Protein AF-A0A7X6YXD7-F1 (afdb_monomer)

Radius of gyration: 36.95 Å; Cα contacts (8 Å, |Δi|>4): 310; chains: 1; bounding box: 59×50×139 Å

Sequence (267 aa):
MIIKSNSFKTLIKTLAVILAVIIVMIPLAGCGGEEENVNQIANYGSYGADFATTFAQKYPYRSPGSEQENSASALIAAELQKLGYQIQIQEYYYSDNQGVRKSSQNIICQLEGRGFVKLDDEGNETAELIDDHWNLIGAHYDVVVTSDDYQFNSDSEQAKHSDAQDEAEDKDNSFSGGQAAEPVEPEGITAETETTAQDDFDSNPWQMGREIPVPIDYSTFDGINTNASGVAAVLTAAAEMLTDRPGYDIRFVFFRAGSDDFAGAKA

pLDDT: mean 75.66, std 23.01, range [26.14, 98.62]

Solvent-accessible surface area (backbone atoms only — not comparable to full-atom values): 16302 Å² total; per-residue (Å²): 134,85,77,56,71,68,60,55,54,51,50,52,51,53,51,50,51,53,51,51,54,52,64,68,52,57,74,74,76,66,81,73,72,78,75,76,81,69,84,69,76,91,76,80,76,58,62,30,61,56,44,12,52,52,49,11,73,74,34,53,36,9,14,68,62,34,72,38,31,51,53,46,50,53,50,54,52,49,53,44,42,73,74,66,47,64,76,46,76,49,73,49,73,52,59,43,99,86,66,51,78,42,55,52,52,29,44,35,36,68,46,76,36,64,19,44,81,41,69,48,101,87,67,48,86,41,64,51,72,55,88,90,51,75,45,78,51,69,28,44,64,30,29,86,47,43,65,62,63,50,52,54,51,54,55,51,52,54,49,53,56,52,56,59,55,66,67,67,76,78,82,86,88,86,89,87,86,87,85,91,80,87,87,84,86,84,88,83,82,88,81,91,75,92,78,78,93,74,88,72,92,77,73,73,89,79,72,76,66,87,68,77,82,67,82,78,80,60,90,80,66,53,30,35,94,46,20,24,46,50,40,16,50,51,53,42,51,56,59,51,37,71,77,57,55,46,39,46,31,36,35,43,39,39,29,22,28,46,78,51,83,35,45,39,80,74,107

Nearest PDB structures (foldseek):
  7cjg-assembly2_B  TM=7.793E-01  e=8.280E-07  Porphyromonas gingivalis W83
  4fuu-assembly1_A  TM=7.130E-01  e=4.739E-07  Bacteroides thetaiotaomicron VPI-5482
  4fbe-assembly2_B  TM=7.458E-01  e=3.902E-06  Drosophila melanogaster
  6qql-assembly2_B  TM=7.316E-01  e=3.045E-06  Porphyromonas gingivalis W83
  4fai-assembly1_A  TM=6.397E-01  e=3.239E-06  Drosophila melanogaster

Structure (mmCIF, N/CA/C/O backbone):
data_AF-A0A7X6YXD7-F1
#
_entry.id   AF-A0A7X6YXD7-F1
#
loop_
_atom_site.group_PDB
_atom_site.id
_atom_site.type_symbol
_atom_site.label_atom_id
_atom_site.label_alt_id
_atom_site.label_comp_id
_atom_site.label_asym_id
_atom_site.label_entity_id
_atom_site.label_seq_id
_atom_site.pdbx_PDB_ins_code
_atom_site.Cartn_x
_atom_site.Cartn_y
_atom_site.Cartn_z
_atom_site.occupancy
_atom_site.B_iso_or_equiv
_atom_site.auth_seq_id
_atom_site.auth_comp_id
_atom_site.auth_asym_id
_atom_site.auth_atom_id
_atom_site.pdbx_PDB_model_num
ATOM 1 N N . MET A 1 1 ? -44.553 13.913 75.421 1.00 49.56 1 MET A N 1
ATOM 2 C CA . MET A 1 1 ? -43.200 14.457 75.168 1.00 49.56 1 MET A CA 1
ATOM 3 C C . MET A 1 1 ? -43.361 15.767 74.406 1.00 49.56 1 MET A C 1
ATOM 5 O O . MET A 1 1 ? -43.744 15.743 73.247 1.00 49.56 1 MET A O 1
ATOM 9 N N . ILE A 1 2 ? -43.219 16.908 75.089 1.00 51.38 2 ILE A N 1
ATOM 10 C CA . ILE A 1 2 ? -43.454 18.242 74.511 1.00 51.38 2 ILE A CA 1
ATOM 11 C C . ILE A 1 2 ? -42.189 18.643 73.747 1.00 51.38 2 ILE A C 1
ATOM 13 O O . ILE A 1 2 ? -41.172 18.968 74.358 1.00 51.38 2 ILE A O 1
ATOM 17 N N . ILE A 1 3 ? -42.226 18.575 72.415 1.00 54.66 3 ILE A N 1
ATOM 18 C CA . ILE A 1 3 ? -41.124 19.050 71.572 1.00 54.66 3 ILE A CA 1
ATOM 19 C C . ILE A 1 3 ? -41.053 20.574 71.737 1.00 54.66 3 ILE A C 1
ATOM 21 O O . ILE A 1 3 ? -42.022 21.286 71.473 1.00 54.66 3 ILE A O 1
ATOM 25 N N . LYS A 1 4 ? -39.917 21.084 72.228 1.00 55.22 4 LYS A N 1
ATOM 26 C CA . LYS A 1 4 ? -39.679 22.524 72.417 1.00 55.22 4 LYS A CA 1
ATOM 27 C C . LYS A 1 4 ? -39.911 23.260 71.089 1.00 55.22 4 LYS A C 1
ATOM 29 O O . LYS A 1 4 ? -39.243 22.976 70.099 1.00 55.22 4 LYS A O 1
ATOM 34 N N . SER A 1 5 ? -40.809 24.250 71.100 1.00 59.66 5 SER A N 1
ATOM 35 C CA . SER A 1 5 ? -41.191 25.112 69.960 1.00 59.66 5 SER A CA 1
ATOM 36 C C . SER A 1 5 ? -39.998 25.648 69.148 1.00 59.66 5 SER A C 1
ATOM 38 O O . SER A 1 5 ? -40.065 25.756 67.923 1.00 59.66 5 SER A O 1
ATOM 40 N N . ASN A 1 6 ? -38.865 25.907 69.806 1.00 61.00 6 ASN A N 1
ATOM 41 C CA . ASN A 1 6 ? -37.657 26.394 69.141 1.00 61.00 6 ASN A CA 1
ATOM 42 C C . ASN A 1 6 ? -36.964 25.322 68.286 1.00 61.00 6 ASN A C 1
ATOM 44 O O . ASN A 1 6 ? -36.494 25.644 67.204 1.00 61.00 6 ASN A O 1
ATOM 48 N N . SER A 1 7 ? -36.956 24.054 68.705 1.00 60.41 7 SER A N 1
ATOM 49 C CA . SER A 1 7 ? -36.340 22.956 67.945 1.00 60.41 7 SER A CA 1
ATOM 50 C C . SER A 1 7 ? -37.130 22.624 66.676 1.00 60.41 7 SER A C 1
ATOM 52 O O . SER A 1 7 ? -36.537 22.316 65.648 1.00 60.41 7 SER A O 1
ATOM 54 N N . PHE A 1 8 ? -38.459 22.763 66.720 1.00 67.75 8 PHE A N 1
ATOM 55 C CA . PHE A 1 8 ? -39.333 22.557 65.562 1.00 67.75 8 PHE A CA 1
ATOM 56 C C . PHE A 1 8 ? -39.173 23.665 64.507 1.00 67.75 8 PHE A C 1
ATOM 58 O O . PHE A 1 8 ? -39.095 23.389 63.313 1.00 67.75 8 PHE A O 1
ATOM 65 N N . LYS A 1 9 ? -39.031 24.925 64.943 1.00 69.25 9 LYS A N 1
ATOM 66 C CA . LYS A 1 9 ? -38.750 26.059 64.046 1.00 69.25 9 LYS A CA 1
ATOM 67 C C . LYS A 1 9 ? -37.370 25.961 63.398 1.00 69.25 9 LYS A C 1
ATOM 69 O O . LYS A 1 9 ? -37.233 26.320 62.232 1.00 69.25 9 LYS A O 1
ATOM 74 N N . THR A 1 10 ? -36.363 25.482 64.128 1.00 72.94 10 THR A N 1
ATOM 75 C CA . THR A 1 10 ? -35.032 25.238 63.559 1.00 72.94 10 THR A CA 1
ATOM 76 C C . THR A 1 10 ? -35.091 24.117 62.526 1.00 72.94 10 THR A C 1
ATOM 78 O O . THR A 1 10 ? -34.604 24.324 61.425 1.00 72.94 10 THR A O 1
ATOM 81 N N . LEU A 1 11 ? -35.786 23.010 62.815 1.00 77.88 11 LEU A N 1
ATOM 82 C CA . LEU A 1 11 ? -35.965 21.893 61.879 1.00 77.88 11 LEU A CA 1
ATOM 83 C C . LEU A 1 11 ? -36.639 22.326 60.566 1.00 77.88 11 LEU A C 1
ATOM 85 O O . LEU A 1 11 ? -36.152 21.984 59.494 1.00 77.88 11 LEU A O 1
ATOM 89 N N . ILE A 1 12 ? -37.711 23.126 60.634 1.00 82.56 12 ILE A N 1
ATOM 90 C CA . ILE A 1 12 ? -38.398 23.648 59.438 1.00 82.56 12 ILE A CA 1
ATOM 91 C C . ILE A 1 12 ? -37.470 24.547 58.613 1.00 82.56 12 ILE A C 1
ATOM 93 O O . ILE A 1 12 ? -37.462 24.456 57.388 1.00 82.56 12 ILE A O 1
ATOM 97 N N . LYS A 1 13 ? -36.660 25.392 59.263 1.00 80.75 13 LYS A N 1
ATOM 98 C CA . LYS A 1 13 ? -35.684 26.243 58.565 1.00 80.75 13 LYS A CA 1
ATOM 99 C C . LYS A 1 13 ? -34.595 25.415 57.889 1.00 80.75 13 LYS A C 1
ATOM 101 O O . LYS A 1 13 ? -34.253 25.704 56.749 1.00 80.75 13 LYS A O 1
ATOM 106 N N . THR A 1 14 ? -34.081 24.380 58.553 1.00 82.12 14 THR A N 1
ATOM 107 C CA . THR A 1 14 ? -33.080 23.484 57.960 1.00 82.12 14 THR A CA 1
ATOM 108 C C . THR A 1 14 ? -33.663 22.725 56.769 1.00 82.12 14 THR A C 1
ATOM 110 O O . THR A 1 14 ? -33.024 22.654 55.725 1.00 82.12 14 THR A O 1
ATOM 113 N N . LEU A 1 15 ? -34.903 22.236 56.883 1.00 83.88 15 LEU A N 1
ATOM 114 C CA . LEU A 1 15 ? -35.589 21.533 55.797 1.00 83.88 15 LEU A CA 1
ATOM 115 C C . LEU A 1 15 ? -35.859 22.454 54.595 1.00 83.88 15 LEU A C 1
ATOM 117 O O . LEU A 1 15 ? -35.661 22.048 53.456 1.00 83.88 15 LEU A O 1
ATOM 121 N N . ALA A 1 16 ? -36.256 23.706 54.844 1.00 84.19 16 ALA A N 1
ATOM 122 C CA . ALA A 1 16 ? -36.483 24.701 53.797 1.00 84.19 16 ALA A CA 1
ATOM 123 C C . ALA A 1 16 ? -35.187 25.086 53.063 1.00 84.19 16 ALA A C 1
ATOM 125 O O . ALA A 1 16 ? -35.205 25.257 51.848 1.00 84.19 16 ALA A O 1
ATOM 126 N N . VAL A 1 17 ? -34.059 25.178 53.778 1.00 84.81 17 VAL A N 1
ATOM 127 C CA . VAL A 1 17 ? -32.743 25.428 53.167 1.00 84.81 17 VAL A CA 1
ATOM 128 C C . VAL A 1 17 ? -32.299 24.236 52.319 1.00 84.81 17 VAL A C 1
ATOM 130 O O . VAL A 1 17 ? -31.855 24.435 51.194 1.00 84.81 17 VAL A O 1
ATOM 133 N N . ILE A 1 18 ? -32.475 23.004 52.805 1.00 85.56 18 ILE A N 1
ATOM 134 C CA . ILE A 1 18 ? -32.156 21.792 52.034 1.00 85.56 18 ILE A CA 1
ATOM 135 C C . ILE A 1 18 ? -33.015 21.719 50.764 1.00 85.56 18 ILE A C 1
ATOM 137 O O . ILE A 1 18 ? -32.489 21.479 49.682 1.00 85.56 18 ILE A O 1
ATOM 141 N N . LEU A 1 19 ? -34.318 21.993 50.871 1.00 86.00 19 LEU A N 1
ATOM 142 C CA . LEU A 1 19 ? -35.224 21.990 49.724 1.00 86.00 19 LEU A CA 1
ATOM 143 C C . LEU A 1 19 ? -34.860 23.077 48.700 1.00 86.00 19 LEU A C 1
ATOM 145 O O . LEU A 1 19 ? -34.873 22.812 47.502 1.00 86.00 19 LEU A O 1
ATOM 149 N N . ALA A 1 20 ? -34.481 24.275 49.154 1.00 82.88 20 ALA A N 1
ATOM 150 C CA . ALA A 1 20 ? -34.023 25.349 48.274 1.00 82.88 20 ALA A CA 1
ATOM 151 C C . ALA A 1 20 ? -32.717 24.990 47.545 1.00 82.88 20 ALA A C 1
ATOM 153 O O . ALA A 1 20 ? -32.591 25.265 46.356 1.00 82.88 20 ALA A O 1
ATOM 154 N N . VAL A 1 21 ? -31.772 24.327 48.224 1.00 81.62 21 VAL A N 1
ATOM 155 C CA . VAL A 1 21 ? -30.530 23.834 47.603 1.00 81.62 21 VAL A CA 1
ATOM 156 C C . VAL A 1 21 ? -30.825 22.766 46.548 1.00 81.62 21 VAL A C 1
ATOM 158 O O . VAL A 1 21 ? -30.245 22.809 45.468 1.00 81.62 21 VAL A O 1
ATOM 161 N N . ILE A 1 22 ? -31.761 21.850 46.814 1.00 79.38 22 ILE A N 1
ATOM 162 C CA . ILE A 1 22 ? -32.169 20.826 45.841 1.00 79.38 22 ILE A CA 1
ATOM 163 C C . ILE A 1 22 ? -32.812 21.481 44.611 1.00 79.38 22 ILE A C 1
ATOM 165 O O . ILE A 1 22 ? -32.423 21.172 43.491 1.00 79.38 22 ILE A O 1
ATOM 169 N N . ILE A 1 23 ? -33.728 22.436 44.799 1.00 79.38 23 ILE A N 1
ATOM 170 C CA . ILE A 1 23 ? -34.414 23.128 43.693 1.00 79.38 23 ILE A CA 1
ATOM 171 C C . ILE A 1 23 ? -33.434 23.912 42.805 1.00 79.38 23 ILE A C 1
ATOM 173 O O . ILE A 1 23 ? -33.611 23.949 41.589 1.00 79.38 23 ILE A O 1
ATOM 177 N N . VAL A 1 24 ? -32.379 24.494 43.384 1.00 75.38 24 VAL A N 1
ATOM 178 C CA . VAL A 1 24 ? -31.338 25.222 42.635 1.00 75.38 24 VAL A CA 1
ATOM 179 C C . VAL A 1 24 ? -30.394 24.285 41.864 1.00 75.38 24 VAL A C 1
ATOM 181 O O . VAL A 1 24 ? -29.819 24.707 40.865 1.00 75.38 24 VAL A O 1
ATOM 184 N N . MET A 1 25 ? -30.264 23.016 42.266 1.00 65.50 25 MET A N 1
ATOM 185 C CA . MET A 1 25 ? -29.381 22.039 41.605 1.00 65.50 25 MET A CA 1
ATOM 186 C C . MET A 1 25 ? -30.052 21.255 40.464 1.00 65.50 25 MET A C 1
ATOM 188 O O . MET A 1 25 ? -29.355 20.745 39.591 1.00 65.50 25 MET A O 1
ATOM 192 N N . ILE A 1 26 ? -31.388 21.188 40.418 1.00 66.75 26 ILE A N 1
ATOM 193 C CA . ILE A 1 26 ? -32.141 20.499 39.350 1.00 66.75 26 ILE A CA 1
ATOM 194 C C . ILE A 1 26 ? -31.843 21.030 37.927 1.00 66.75 26 ILE A C 1
ATOM 196 O O . ILE A 1 26 ? -3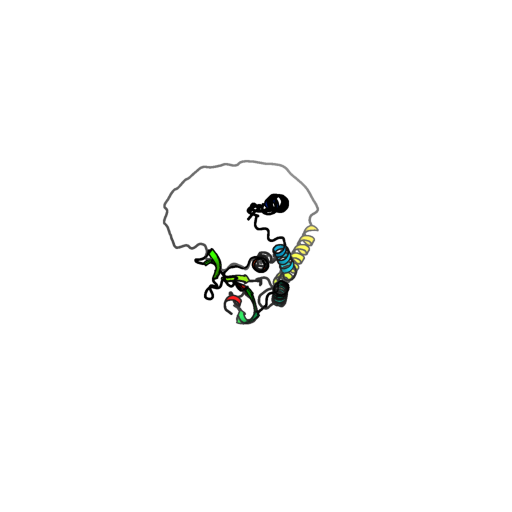1.698 20.200 37.029 1.00 66.75 26 ILE A O 1
ATOM 200 N N . PRO A 1 27 ? -31.692 22.347 37.660 1.00 61.72 27 PRO A N 1
ATOM 201 C CA . PRO A 1 27 ? -31.450 22.824 36.294 1.00 61.72 27 PRO A CA 1
ATOM 202 C C . PRO A 1 27 ? -30.040 22.536 35.741 1.00 61.72 27 PRO A C 1
ATOM 204 O O . PRO A 1 27 ? -29.811 22.773 34.559 1.00 61.72 27 PRO A O 1
ATOM 207 N N . LEU A 1 28 ? -29.101 21.999 36.535 1.00 57.56 28 LEU A N 1
ATOM 208 C CA . LEU A 1 28 ? -27.761 21.606 36.059 1.00 57.56 28 LEU A CA 1
ATOM 209 C C . LEU A 1 28 ? -27.711 20.186 35.465 1.00 57.56 28 LEU A C 1
ATOM 211 O O . LEU A 1 28 ? -26.750 19.854 34.780 1.00 57.56 28 LEU A O 1
ATOM 215 N N . ALA A 1 29 ? -28.742 19.362 35.678 1.00 59.44 29 ALA A N 1
ATOM 216 C CA . ALA A 1 29 ? -28.842 18.014 35.105 1.00 59.44 29 ALA A CA 1
ATOM 217 C C . ALA A 1 29 ? -29.514 17.987 33.712 1.00 59.44 29 ALA A C 1
ATOM 219 O O . ALA A 1 29 ? -29.771 16.915 33.175 1.00 59.44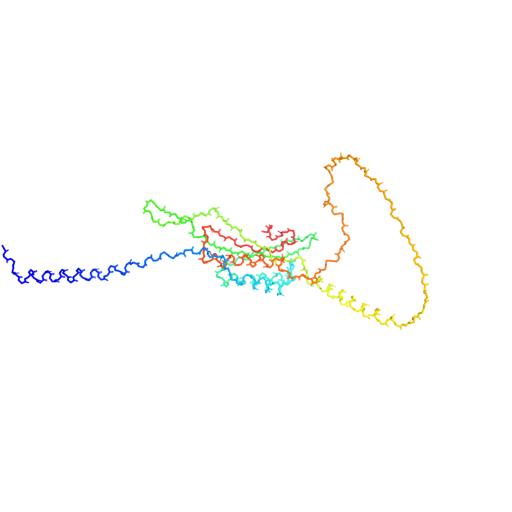 29 ALA A O 1
ATOM 220 N N . GLY A 1 30 ? -29.832 19.158 33.140 1.00 51.31 30 GLY A N 1
ATOM 221 C CA . GLY A 1 30 ? -30.645 19.304 31.926 1.00 51.31 30 GLY A CA 1
ATOM 222 C C . GLY A 1 30 ? -29.893 19.612 30.626 1.00 51.31 30 GLY A C 1
ATOM 223 O O . GLY A 1 30 ? -30.547 19.869 29.623 1.00 51.31 30 GLY A O 1
ATOM 224 N N . CYS A 1 31 ? -28.556 19.594 30.603 1.00 55.41 31 CYS A N 1
ATOM 225 C CA . CYS A 1 31 ? -27.786 19.664 29.352 1.00 55.41 31 CYS A CA 1
ATOM 226 C C . CYS A 1 31 ? -27.544 18.253 28.796 1.00 55.41 31 CYS A C 1
ATOM 228 O O . CYS A 1 31 ? -26.415 17.786 28.709 1.00 55.41 31 CYS A O 1
ATOM 230 N N . GLY A 1 32 ? -28.627 17.563 28.451 1.00 51.12 32 GLY A N 1
ATOM 231 C CA . GLY A 1 32 ? -28.601 16.457 27.498 1.00 51.12 32 GLY A CA 1
ATOM 232 C C . GLY A 1 32 ? -29.043 17.002 26.148 1.00 51.12 32 GLY A C 1
ATOM 233 O O . GLY A 1 32 ? -30.150 16.715 25.709 1.00 51.12 32 GLY A O 1
ATOM 234 N N . GLY A 1 33 ? -28.246 17.896 25.559 1.00 48.78 33 GLY A N 1
ATOM 235 C CA . GLY A 1 33 ? -28.452 18.257 24.163 1.00 48.78 33 GLY A CA 1
ATOM 236 C C . GLY A 1 33 ? -28.123 17.020 23.346 1.00 48.78 33 GLY A C 1
ATOM 237 O O . GLY A 1 33 ? -26.962 16.627 23.308 1.00 48.78 33 GLY A O 1
ATOM 238 N N . GLU A 1 34 ? -29.131 16.374 22.766 1.00 58.28 34 GLU A N 1
ATOM 239 C CA . GLU A 1 34 ? -28.890 15.436 21.676 1.00 58.28 34 GLU A CA 1
ATOM 240 C C . GLU A 1 34 ? -28.167 16.233 20.592 1.00 58.28 34 GLU A C 1
ATOM 242 O O . GLU A 1 34 ? -28.740 17.146 19.993 1.00 58.28 34 GLU A O 1
ATOM 247 N N . GLU A 1 35 ? -26.872 15.961 20.424 1.00 58.53 35 GLU A N 1
ATOM 248 C CA . GLU A 1 35 ? -26.128 16.465 19.284 1.00 58.53 35 GLU A CA 1
ATOM 249 C C . GLU A 1 35 ? -26.840 15.934 18.047 1.00 58.53 35 GLU A C 1
ATOM 251 O O . GLU A 1 35 ? -26.877 14.729 17.789 1.00 58.53 35 GLU A O 1
ATOM 256 N N . GLU A 1 36 ? -27.494 16.847 17.334 1.00 52.25 36 GLU A N 1
ATOM 257 C CA . GLU A 1 36 ? -28.136 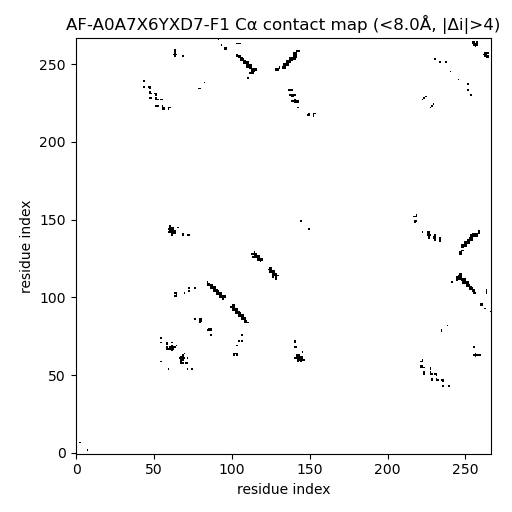16.564 16.067 1.00 52.25 36 GLU A CA 1
ATOM 258 C C . GLU A 1 36 ? -27.054 15.964 15.167 1.00 52.25 36 GLU A C 1
ATOM 260 O O . GLU A 1 36 ? -26.097 16.642 14.786 1.00 52.25 36 GLU A O 1
ATOM 265 N N . ASN A 1 37 ? -27.153 14.658 14.914 1.00 54.12 37 ASN A N 1
ATOM 266 C CA . ASN A 1 37 ? -26.202 13.913 14.103 1.00 54.12 37 ASN A CA 1
ATOM 267 C C . ASN A 1 37 ? -26.443 14.322 12.647 1.00 54.12 37 ASN A C 1
ATOM 269 O O . ASN A 1 37 ? -27.130 13.649 11.876 1.00 54.12 37 ASN A O 1
ATOM 273 N N . VAL A 1 38 ? -25.972 15.520 12.301 1.00 56.97 38 VAL A N 1
ATOM 274 C CA . VAL A 1 38 ? -25.928 16.002 10.929 1.00 56.97 38 VAL A CA 1
ATOM 275 C C . VAL A 1 38 ? -25.086 14.978 10.194 1.00 56.97 38 VAL A C 1
ATOM 277 O O . VAL A 1 38 ? -23.921 14.804 10.533 1.00 56.97 38 VAL A O 1
ATOM 280 N N . ASN A 1 39 ? -25.694 14.273 9.242 1.00 52.78 39 ASN A N 1
ATOM 281 C CA . ASN A 1 39 ? -25.032 13.286 8.401 1.00 52.78 39 ASN A CA 1
ATOM 282 C C . ASN A 1 39 ? -23.871 13.981 7.668 1.00 52.78 39 ASN A C 1
ATOM 284 O O . ASN A 1 39 ? -24.066 14.605 6.622 1.00 52.78 39 ASN A O 1
ATOM 288 N N . GLN A 1 40 ? -22.692 13.989 8.291 1.00 61.19 40 GLN A N 1
ATOM 289 C CA . GLN A 1 40 ? -21.513 14.641 7.754 1.00 61.19 40 GLN A CA 1
ATOM 290 C C . GLN A 1 40 ? -21.103 13.846 6.522 1.00 61.19 40 GLN A C 1
ATOM 292 O O . GLN A 1 40 ? -20.963 12.625 6.568 1.00 61.19 40 GLN A O 1
ATOM 297 N N . ILE A 1 41 ? -20.933 14.541 5.399 1.00 71.38 41 ILE A N 1
ATOM 298 C CA . ILE A 1 41 ? -20.299 13.941 4.228 1.00 71.38 41 ILE A CA 1
ATOM 299 C C . ILE A 1 41 ? -18.943 13.415 4.694 1.00 71.38 41 ILE A C 1
ATOM 301 O O . ILE A 1 41 ? -18.195 14.152 5.339 1.00 71.38 41 ILE A O 1
ATOM 305 N N . ALA A 1 42 ? -18.651 12.155 4.376 1.00 71.19 42 ALA A N 1
ATOM 306 C CA . ALA A 1 42 ? -17.377 11.532 4.687 1.00 71.19 42 ALA A CA 1
ATOM 307 C C . ALA A 1 42 ? -16.229 12.396 4.136 1.00 71.19 42 ALA A C 1
ATOM 309 O O . ALA A 1 42 ? -16.021 12.478 2.924 1.00 71.19 42 ALA A O 1
ATOM 310 N N . ASN A 1 43 ? -15.534 13.098 5.031 1.00 82.31 43 ASN A N 1
ATOM 311 C CA . ASN A 1 43 ? -14.461 14.024 4.700 1.00 82.31 43 ASN A CA 1
ATOM 312 C C . ASN A 1 43 ? -13.157 13.505 5.302 1.00 82.31 43 ASN A C 1
ATOM 314 O O . ASN A 1 43 ? -12.838 13.791 6.451 1.00 82.31 43 ASN A O 1
ATOM 318 N N . TYR A 1 44 ? -12.410 12.765 4.490 1.00 84.69 44 TYR A N 1
ATOM 319 C CA . TYR A 1 44 ? -11.139 12.142 4.867 1.00 84.69 44 TYR A CA 1
ATOM 320 C C . TYR A 1 44 ? -9.921 13.059 4.631 1.00 84.69 44 TYR A C 1
ATOM 322 O O . TYR A 1 44 ? -8.775 12.611 4.622 1.00 84.69 44 TYR A O 1
ATOM 330 N N . GLY A 1 45 ? -10.152 14.357 4.394 1.00 90.44 45 GLY A N 1
ATOM 331 C CA . GLY A 1 45 ? -9.095 15.337 4.146 1.00 90.44 45 GLY A CA 1
ATOM 332 C C . GLY A 1 45 ? -8.307 15.098 2.850 1.00 90.44 45 GLY A C 1
ATOM 333 O O . GLY A 1 45 ? -8.790 14.469 1.909 1.00 90.44 45 GLY A O 1
ATOM 334 N N . SER A 1 46 ? -7.086 15.647 2.782 1.00 95.44 46 SER A N 1
ATOM 335 C CA . SER A 1 46 ? -6.206 15.567 1.601 1.00 95.44 46 SER A CA 1
ATOM 336 C C . SER A 1 46 ? -5.147 14.466 1.676 1.00 95.44 46 SER A C 1
ATOM 338 O O . SER A 1 46 ? -4.474 14.221 0.679 1.00 95.44 46 SER A O 1
ATOM 340 N N . TYR A 1 47 ? -5.012 13.780 2.819 1.00 95.62 47 TYR A N 1
ATOM 341 C CA . TYR A 1 47 ? -3.921 12.836 3.098 1.00 95.62 47 TYR A CA 1
ATOM 342 C C . TYR A 1 47 ? -3.673 11.839 1.957 1.00 95.62 47 TYR A C 1
ATOM 344 O O . TYR A 1 47 ? -2.554 11.738 1.452 1.00 95.62 47 TYR A O 1
ATOM 352 N N . GLY A 1 48 ? -4.722 11.146 1.504 1.00 96.19 48 GLY A N 1
ATOM 353 C CA . GLY A 1 48 ? -4.612 10.190 0.406 1.00 96.19 48 GLY A CA 1
ATOM 354 C C . GLY A 1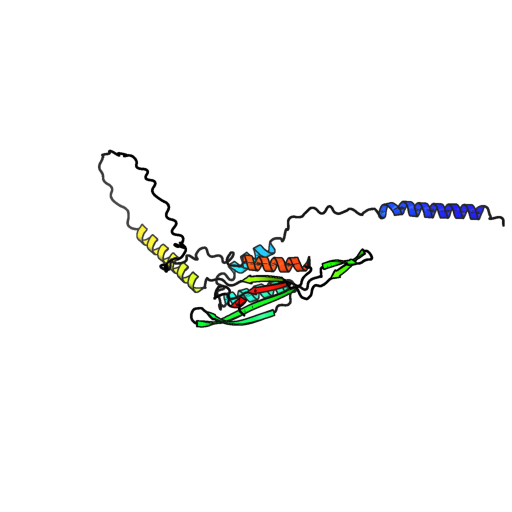 48 ? -4.193 10.842 -0.914 1.00 96.19 48 GLY A C 1
ATOM 355 O O . GLY A 1 48 ? -3.298 10.346 -1.594 1.00 96.19 48 GLY A O 1
ATOM 356 N N . ALA A 1 49 ? -4.789 11.979 -1.276 1.00 96.12 49 ALA A N 1
ATOM 357 C CA . ALA A 1 49 ? -4.462 12.679 -2.520 1.00 96.12 49 ALA A CA 1
ATOM 358 C C . ALA A 1 49 ? -3.009 13.194 -2.532 1.00 96.12 49 ALA A C 1
ATOM 360 O O . ALA A 1 49 ? -2.298 13.040 -3.532 1.00 96.12 49 ALA A O 1
ATOM 361 N N . ASP A 1 50 ? -2.550 13.742 -1.405 1.00 97.56 50 ASP A N 1
ATOM 362 C CA . ASP A 1 50 ? -1.184 14.236 -1.225 1.00 97.56 50 ASP A CA 1
ATOM 363 C C . ASP A 1 50 ? -0.171 13.084 -1.296 1.00 97.56 50 ASP A C 1
ATOM 365 O O . ASP A 1 50 ? 0.864 13.192 -1.969 1.00 97.56 50 ASP A O 1
ATOM 369 N N . PHE A 1 51 ? -0.489 11.947 -0.662 1.00 98.19 51 PHE A N 1
ATOM 370 C CA . PHE A 1 51 ? 0.326 10.741 -0.756 1.00 98.19 51 PHE A CA 1
ATOM 371 C C . PHE A 1 51 ? 0.377 10.211 -2.190 1.00 98.19 51 PHE A C 1
ATOM 373 O O . PHE A 1 51 ? 1.472 9.982 -2.696 1.00 98.19 51 PHE A O 1
ATOM 380 N N . ALA A 1 52 ? -0.769 10.045 -2.862 1.00 97.94 52 ALA A N 1
ATOM 381 C CA . ALA A 1 52 ? -0.834 9.521 -4.229 1.00 97.94 52 ALA A CA 1
ATOM 382 C C . ALA A 1 52 ? 0.033 10.348 -5.182 1.00 97.94 52 ALA A C 1
ATOM 384 O O . ALA A 1 52 ? 0.839 9.791 -5.926 1.00 97.94 52 ALA A O 1
ATOM 385 N N . THR A 1 53 ? -0.088 11.675 -5.100 1.00 95.94 53 THR A N 1
ATOM 386 C CA . THR A 1 53 ? 0.688 12.620 -5.910 1.00 95.94 53 THR A CA 1
ATOM 387 C C . THR A 1 53 ? 2.183 12.481 -5.631 1.00 95.94 53 THR A C 1
ATOM 389 O O . THR A 1 53 ? 2.976 12.306 -6.555 1.00 95.94 53 THR A O 1
ATOM 392 N N . THR A 1 54 ? 2.578 12.488 -4.355 1.00 96.12 54 THR A N 1
ATOM 393 C CA . THR A 1 54 ? 3.987 12.358 -3.953 1.00 96.12 54 THR A CA 1
ATOM 394 C C . THR A 1 54 ? 4.575 11.011 -4.376 1.00 96.12 54 THR A C 1
ATOM 396 O O . THR A 1 54 ? 5.697 10.941 -4.876 1.00 96.12 54 THR A O 1
ATOM 399 N N . PHE A 1 55 ? 3.825 9.930 -4.178 1.00 97.38 55 PHE A N 1
ATOM 400 C CA . PHE A 1 55 ? 4.232 8.565 -4.489 1.00 97.38 55 PHE A CA 1
ATOM 401 C C . PHE A 1 55 ? 4.450 8.374 -5.991 1.00 97.38 55 PHE A C 1
ATOM 403 O O . PHE A 1 55 ? 5.491 7.861 -6.403 1.00 97.38 55 PHE A O 1
ATOM 410 N N . ALA A 1 56 ? 3.502 8.854 -6.797 1.00 94.94 56 ALA A N 1
ATOM 411 C CA . ALA A 1 56 ? 3.566 8.854 -8.250 1.00 94.94 56 ALA A CA 1
ATOM 412 C C . ALA A 1 56 ? 4.757 9.667 -8.784 1.00 94.94 56 ALA A C 1
ATOM 414 O O . ALA A 1 56 ? 5.532 9.161 -9.587 1.00 94.94 56 ALA A O 1
ATOM 415 N N . GLN A 1 57 ? 4.961 10.886 -8.275 1.00 92.75 57 GLN A N 1
ATOM 416 C CA . GLN A 1 57 ? 6.062 11.759 -8.699 1.00 92.75 57 GLN A CA 1
ATOM 417 C C . GLN A 1 57 ? 7.440 11.221 -8.312 1.00 92.75 57 GLN A C 1
ATOM 419 O O . GLN A 1 57 ? 8.408 11.392 -9.051 1.00 92.75 57 GLN A O 1
ATOM 424 N N . LYS A 1 58 ? 7.552 10.596 -7.136 1.00 94.44 58 LYS A N 1
ATOM 425 C CA . LYS A 1 58 ? 8.834 10.104 -6.629 1.00 94.44 58 LYS A CA 1
ATOM 426 C C . LYS A 1 58 ? 9.232 8.768 -7.250 1.00 94.44 58 LYS A C 1
ATOM 428 O O . LYS A 1 58 ? 10.422 8.529 -7.447 1.00 94.44 58 LYS A O 1
ATOM 433 N N . TYR A 1 59 ? 8.253 7.911 -7.538 1.00 94.44 59 TYR A N 1
ATOM 434 C CA . TYR A 1 59 ? 8.475 6.570 -8.075 1.00 94.44 59 TYR A CA 1
ATOM 435 C C . TYR A 1 59 ? 7.607 6.300 -9.315 1.00 94.44 59 TYR A C 1
ATOM 437 O O . TYR A 1 59 ? 6.788 5.375 -9.301 1.00 94.44 59 TYR A O 1
ATOM 445 N N . PRO A 1 60 ? 7.738 7.098 -10.389 1.00 90.44 60 PRO A N 1
ATOM 446 C CA . PRO A 1 60 ? 6.907 6.947 -11.580 1.00 90.44 60 PRO A CA 1
ATOM 447 C C . PRO A 1 60 ? 7.188 5.636 -12.324 1.00 90.44 60 PRO A C 1
ATOM 449 O O . PRO A 1 60 ? 6.285 5.101 -12.946 1.00 90.44 60 PRO A O 1
ATOM 452 N N . TYR A 1 61 ? 8.388 5.061 -12.201 1.00 90.12 61 TYR A N 1
ATOM 453 C CA . TYR A 1 61 ? 8.850 3.879 -12.948 1.00 90.12 61 TYR A CA 1
ATOM 454 C C . TYR A 1 61 ? 9.138 2.695 -12.024 1.00 90.12 61 TYR A C 1
ATOM 456 O O . TYR A 1 61 ? 10.169 2.025 -12.097 1.00 90.12 61 TYR A O 1
ATOM 464 N N . ARG A 1 62 ? 8.227 2.472 -11.081 1.00 93.56 62 ARG A N 1
ATOM 465 C CA . ARG A 1 62 ? 8.274 1.400 -10.077 1.00 93.56 62 ARG A CA 1
ATOM 466 C C . ARG A 1 62 ? 7.874 0.035 -10.649 1.00 93.56 62 ARG A C 1
ATOM 468 O O . ARG A 1 62 ? 6.976 -0.620 -10.127 1.00 93.56 62 ARG A O 1
ATOM 475 N N . SER A 1 63 ? 8.534 -0.384 -11.725 1.00 92.69 63 SER A N 1
ATOM 476 C CA . SER A 1 63 ? 8.265 -1.662 -12.385 1.00 92.69 63 SER A CA 1
ATOM 477 C C . SER A 1 63 ? 8.685 -2.882 -11.560 1.00 92.69 63 SER A C 1
ATOM 479 O O . SER A 1 63 ? 9.558 -2.754 -10.690 1.00 92.69 63 SER A O 1
ATOM 481 N N . PRO A 1 64 ? 8.106 -4.069 -11.827 1.00 92.56 64 PRO A N 1
ATOM 482 C CA . PRO A 1 64 ? 8.437 -5.300 -11.121 1.00 92.56 64 PRO A CA 1
ATOM 483 C C . PRO A 1 64 ? 9.931 -5.645 -11.130 1.00 92.56 64 PRO A C 1
ATOM 485 O O . PRO A 1 64 ? 10.553 -5.835 -12.178 1.00 92.56 64 PRO A O 1
ATOM 488 N N . GLY A 1 65 ? 10.501 -5.770 -9.933 1.00 89.56 65 GLY A N 1
ATOM 489 C CA . GLY A 1 65 ? 11.916 -6.030 -9.673 1.00 89.56 65 GLY A CA 1
ATOM 490 C C . GLY A 1 65 ? 12.815 -4.787 -9.666 1.00 89.56 65 GLY A C 1
ATOM 491 O O . GLY A 1 65 ? 14.013 -4.929 -9.432 1.00 89.56 65 GLY A O 1
ATOM 492 N N . SER A 1 66 ? 12.281 -3.584 -9.897 1.00 92.31 66 SER A N 1
ATOM 493 C CA . SER A 1 66 ? 13.089 -2.358 -9.980 1.00 92.31 66 SER A CA 1
ATOM 494 C C . SER A 1 66 ? 13.507 -1.791 -8.615 1.00 92.31 66 SER A C 1
ATOM 496 O O . SER A 1 66 ? 12.899 -2.049 -7.566 1.00 92.31 66 SER A O 1
ATOM 498 N N . GLU A 1 67 ? 14.534 -0.935 -8.628 1.00 92.50 67 GLU A N 1
ATOM 499 C CA . GLU A 1 67 ? 14.950 -0.161 -7.450 1.00 92.50 67 GLU A CA 1
ATOM 500 C C . GLU A 1 67 ? 13.871 0.833 -6.997 1.00 92.50 67 GLU A C 1
ATOM 502 O O . GLU A 1 67 ? 13.667 1.025 -5.792 1.00 92.50 67 GLU A O 1
ATOM 507 N N . GLN A 1 68 ? 13.145 1.443 -7.944 1.00 94.50 68 GLN A N 1
ATOM 508 C CA . GLN A 1 68 ? 12.037 2.346 -7.626 1.00 94.50 68 GLN A CA 1
ATOM 509 C C . GLN A 1 68 ? 10.899 1.606 -6.933 1.00 94.50 68 GLN A C 1
ATOM 511 O O . GLN A 1 68 ? 10.341 2.121 -5.972 1.00 94.50 68 GLN A O 1
ATOM 516 N N . GLU A 1 69 ? 10.592 0.383 -7.353 1.00 94.69 69 GLU A N 1
ATOM 517 C CA . GLU A 1 69 ? 9.575 -0.440 -6.703 1.00 94.69 69 GLU A CA 1
ATOM 518 C C . GLU A 1 69 ? 9.990 -0.834 -5.273 1.00 94.69 69 GLU A C 1
ATOM 520 O O . GLU A 1 69 ? 9.166 -0.828 -4.356 1.00 94.69 69 GLU A O 1
ATOM 525 N N . ASN A 1 70 ? 11.285 -1.060 -5.026 1.00 95.12 70 ASN A N 1
ATOM 526 C CA . ASN A 1 70 ? 11.787 -1.274 -3.666 1.00 95.12 70 ASN A CA 1
ATOM 527 C C . ASN A 1 70 ? 11.693 -0.000 -2.805 1.00 95.12 70 ASN A C 1
ATOM 529 O O . ASN A 1 70 ? 11.268 -0.037 -1.650 1.00 95.12 70 ASN A O 1
ATOM 533 N N . SER A 1 71 ? 12.032 1.150 -3.384 1.00 96.56 71 SER A N 1
ATOM 534 C CA . SER A 1 71 ? 11.955 2.454 -2.711 1.00 96.56 71 SER A CA 1
ATOM 535 C C . SER A 1 71 ? 10.510 2.890 -2.436 1.00 96.56 71 SER A C 1
ATOM 537 O O . SER A 1 71 ? 10.220 3.503 -1.405 1.00 96.56 71 SER A O 1
ATOM 539 N N . ALA A 1 72 ? 9.593 2.537 -3.336 1.00 96.94 72 ALA A N 1
ATOM 540 C CA . ALA A 1 72 ? 8.156 2.699 -3.182 1.00 96.94 72 ALA A CA 1
ATOM 541 C C . ALA A 1 72 ? 7.636 1.874 -2.001 1.00 96.94 72 ALA A C 1
ATOM 543 O O . ALA A 1 72 ? 6.933 2.405 -1.141 1.00 96.94 72 ALA A O 1
ATOM 544 N N . SER A 1 73 ? 8.065 0.614 -1.903 1.00 97.44 73 SER A N 1
ATOM 545 C CA . SER A 1 73 ? 7.727 -0.252 -0.777 1.00 97.44 73 SER A CA 1
ATOM 546 C C . SER A 1 73 ? 8.182 0.336 0.564 1.00 97.44 73 SER A C 1
ATOM 548 O O . SER A 1 73 ? 7.395 0.422 1.508 1.00 97.44 73 SER A O 1
ATOM 550 N N . ALA A 1 74 ? 9.418 0.841 0.627 1.00 97.62 74 ALA A N 1
ATOM 551 C CA . ALA A 1 74 ? 9.942 1.502 1.820 1.00 97.62 74 ALA A CA 1
ATOM 552 C C . ALA A 1 74 ? 9.133 2.751 2.216 1.00 97.62 74 ALA A C 1
ATOM 554 O O . ALA A 1 74 ? 8.933 2.994 3.405 1.00 97.62 74 ALA A O 1
ATOM 555 N N . LEU A 1 75 ? 8.638 3.531 1.245 1.00 98.25 75 LEU A N 1
ATOM 556 C CA . LEU A 1 75 ? 7.794 4.695 1.532 1.00 98.25 75 LEU A CA 1
ATOM 557 C C . LEU A 1 75 ? 6.429 4.285 2.103 1.00 98.25 75 LEU A C 1
ATOM 559 O O . LEU A 1 75 ? 6.011 4.855 3.106 1.00 98.25 75 LEU A O 1
ATOM 563 N N . ILE A 1 76 ? 5.765 3.285 1.514 1.00 98.62 76 ILE A N 1
ATOM 564 C CA . ILE A 1 76 ? 4.479 2.775 2.022 1.00 98.62 76 ILE A CA 1
ATOM 565 C C . ILE A 1 76 ? 4.649 2.226 3.444 1.00 98.62 76 ILE A C 1
ATOM 567 O O . ILE A 1 76 ? 3.878 2.567 4.339 1.00 98.62 76 ILE A O 1
ATOM 571 N N . ALA A 1 77 ? 5.688 1.417 3.676 1.00 98.25 77 ALA A N 1
ATOM 572 C CA . ALA A 1 77 ? 5.982 0.869 4.996 1.00 98.25 77 ALA A CA 1
ATOM 573 C C . ALA A 1 77 ? 6.240 1.980 6.027 1.00 98.25 77 ALA A C 1
ATOM 575 O O . ALA A 1 77 ? 5.731 1.905 7.144 1.00 98.25 77 ALA A O 1
ATOM 576 N N . ALA A 1 78 ? 6.976 3.031 5.649 1.00 98.12 78 ALA A N 1
ATOM 577 C CA . ALA A 1 78 ? 7.221 4.175 6.519 1.00 98.12 78 ALA A CA 1
ATOM 578 C C . ALA A 1 78 ? 5.930 4.937 6.862 1.00 98.12 78 ALA A C 1
ATOM 580 O O . ALA A 1 78 ? 5.770 5.349 8.008 1.00 98.12 78 ALA A O 1
ATOM 581 N N . GLU A 1 79 ? 5.001 5.114 5.917 1.00 98.19 79 GLU A N 1
ATOM 582 C CA . GLU A 1 79 ? 3.703 5.740 6.210 1.00 98.19 79 GLU A CA 1
ATOM 583 C C . GLU A 1 79 ? 2.861 4.906 7.173 1.00 98.19 79 GLU A C 1
ATOM 585 O O . GLU A 1 79 ? 2.377 5.427 8.175 1.00 98.19 79 GLU A O 1
ATOM 590 N N . LEU A 1 80 ? 2.754 3.596 6.948 1.00 98.25 80 LEU A N 1
ATOM 591 C CA . LEU A 1 80 ? 2.028 2.718 7.867 1.00 98.25 80 LEU A CA 1
ATOM 592 C C . LEU A 1 80 ? 2.661 2.713 9.271 1.00 98.25 80 LEU A C 1
ATOM 594 O O . LEU A 1 80 ? 1.949 2.743 10.273 1.00 98.25 80 LEU A O 1
ATOM 598 N N . GLN A 1 81 ? 3.994 2.736 9.365 1.00 97.81 81 GLN A N 1
ATOM 599 C CA . GLN A 1 81 ? 4.700 2.847 10.646 1.00 97.81 81 GLN A CA 1
ATOM 600 C C . GLN A 1 81 ? 4.430 4.181 11.352 1.00 97.81 81 GLN A C 1
ATOM 602 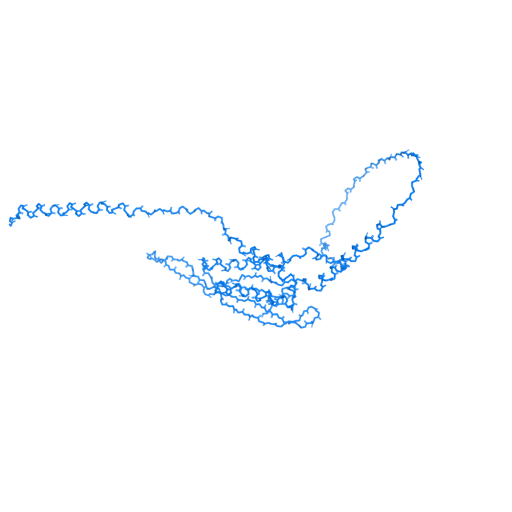O O . GLN A 1 81 ? 4.268 4.191 12.571 1.00 97.81 81 GLN A O 1
ATOM 607 N N . LYS A 1 82 ? 4.344 5.301 10.617 1.00 97.38 82 LYS A N 1
ATOM 608 C CA . LYS A 1 82 ? 3.968 6.608 11.191 1.00 97.38 82 LYS A CA 1
ATOM 609 C C . LYS A 1 82 ? 2.561 6.590 11.784 1.00 97.38 82 LYS A C 1
ATOM 611 O O . LYS A 1 82 ? 2.336 7.241 12.799 1.00 97.38 82 LYS A O 1
ATOM 616 N N . LEU A 1 83 ? 1.647 5.831 11.178 1.00 96.25 83 LEU A N 1
ATOM 617 C CA . LEU A 1 83 ? 0.296 5.601 11.700 1.00 96.25 83 LEU A CA 1
ATOM 618 C C . LEU A 1 83 ? 0.274 4.656 12.919 1.00 96.25 83 LEU A C 1
ATOM 620 O O . LEU A 1 83 ? -0.743 4.557 13.596 1.00 96.25 83 LEU A O 1
ATOM 624 N N . GLY A 1 84 ? 1.387 3.983 13.230 1.00 97.00 84 GLY A N 1
ATOM 625 C CA . GLY A 1 84 ? 1.518 3.084 14.380 1.00 97.00 84 GLY A CA 1
ATOM 626 C C . GLY A 1 84 ? 1.313 1.601 14.064 1.00 97.00 84 GLY A C 1
ATOM 627 O O . GLY A 1 84 ? 1.292 0.785 14.986 1.00 97.00 84 GLY A O 1
ATOM 628 N N . TYR A 1 85 ? 1.196 1.223 12.789 1.00 97.94 85 TYR A N 1
ATOM 629 C CA . TYR A 1 85 ? 1.087 -0.181 12.403 1.00 97.94 85 TYR A CA 1
ATOM 630 C C . TYR A 1 85 ? 2.406 -0.936 12.571 1.00 97.94 85 TYR A C 1
ATOM 632 O O . TYR A 1 85 ? 3.488 -0.447 12.236 1.00 97.94 85 TYR A O 1
ATOM 640 N N . GLN A 1 86 ? 2.296 -2.192 13.002 1.00 96.56 86 GLN A N 1
ATOM 641 C CA . GLN A 1 86 ? 3.366 -3.170 12.840 1.00 96.56 86 GLN A CA 1
ATOM 642 C C . GLN A 1 86 ? 3.315 -3.749 11.427 1.00 96.56 86 GLN A C 1
ATOM 644 O O . GLN A 1 86 ? 2.258 -4.173 10.957 1.00 96.56 86 GLN A O 1
ATOM 649 N N . ILE A 1 87 ? 4.464 -3.747 10.753 1.00 97.62 87 ILE A N 1
ATOM 650 C CA . ILE A 1 87 ? 4.575 -4.132 9.346 1.00 97.62 87 ILE A CA 1
ATOM 651 C C . ILE A 1 87 ? 5.274 -5.476 9.228 1.00 97.62 87 ILE A C 1
ATOM 653 O O . ILE A 1 87 ? 6.351 -5.677 9.789 1.00 97.62 87 ILE A O 1
ATOM 657 N N . GLN A 1 88 ? 4.690 -6.355 8.427 1.00 97.94 88 GLN A N 1
ATOM 658 C CA . GLN A 1 88 ? 5.318 -7.563 7.930 1.00 97.94 88 GLN A CA 1
ATOM 659 C C . GLN A 1 88 ? 5.672 -7.369 6.455 1.00 97.94 88 GLN A C 1
ATOM 661 O O . GLN A 1 88 ? 4.812 -7.081 5.623 1.00 97.94 88 GLN A O 1
ATOM 666 N N . ILE A 1 89 ? 6.947 -7.568 6.131 1.00 97.62 89 ILE A N 1
ATOM 667 C CA . ILE A 1 89 ? 7.411 -7.666 4.748 1.00 97.62 89 ILE A CA 1
ATOM 668 C C . ILE A 1 89 ? 7.421 -9.146 4.367 1.00 97.62 89 ILE A C 1
ATOM 670 O O . ILE A 1 89 ? 8.055 -9.960 5.039 1.00 97.62 89 ILE A O 1
ATOM 674 N N . GLN A 1 90 ? 6.687 -9.501 3.315 1.00 97.81 90 GLN A N 1
ATOM 675 C CA . GLN A 1 90 ? 6.662 -10.853 2.757 1.00 97.81 90 GLN A CA 1
ATOM 676 C C . GLN A 1 90 ? 7.507 -10.858 1.484 1.00 97.81 90 GLN A C 1
ATOM 678 O O . GLN A 1 90 ? 7.012 -10.511 0.415 1.00 97.81 90 GLN A O 1
ATOM 683 N N . GLU A 1 91 ? 8.781 -11.220 1.604 1.00 97.19 91 GLU A N 1
ATOM 684 C CA . GLU A 1 91 ? 9.691 -11.359 0.464 1.00 97.19 91 GLU A CA 1
ATOM 685 C C . GLU A 1 91 ? 9.437 -12.665 -0.299 1.00 97.19 91 GLU A C 1
ATOM 687 O O . GLU A 1 91 ? 9.160 -13.708 0.297 1.00 97.19 91 GLU A O 1
ATOM 692 N N . TYR A 1 92 ? 9.571 -12.624 -1.623 1.00 96.50 92 TYR A N 1
ATOM 693 C CA . TYR A 1 92 ? 9.427 -13.793 -2.487 1.00 96.50 92 TYR A CA 1
ATOM 694 C C . TYR A 1 92 ? 10.248 -13.662 -3.775 1.00 96.50 92 TYR A C 1
ATOM 696 O O . TYR A 1 92 ? 10.714 -12.587 -4.162 1.00 96.50 92 TYR A O 1
ATOM 704 N N . TYR A 1 93 ? 10.412 -14.794 -4.460 1.00 95.75 93 TYR A N 1
ATOM 705 C CA . TYR A 1 93 ? 11.052 -14.884 -5.769 1.00 95.75 93 TYR A CA 1
ATOM 706 C C . TYR A 1 93 ? 10.073 -15.473 -6.776 1.00 95.75 93 TYR A C 1
ATOM 708 O O . TYR A 1 93 ? 9.341 -16.406 -6.455 1.00 95.75 93 TYR A O 1
ATOM 716 N N . TYR A 1 94 ? 10.114 -14.981 -8.006 1.00 94.62 94 TYR A N 1
ATOM 717 C CA . TYR A 1 94 ? 9.301 -15.483 -9.111 1.00 94.62 94 TYR A CA 1
ATOM 718 C C . TYR A 1 94 ? 10.104 -15.414 -10.412 1.00 94.62 94 TYR A C 1
ATOM 720 O O . TYR A 1 94 ? 11.218 -14.888 -10.439 1.00 94.62 94 TYR A O 1
ATOM 728 N N . SER A 1 95 ? 9.575 -16.011 -11.476 1.00 93.06 95 SER A N 1
ATOM 729 C CA . SER A 1 95 ? 10.088 -15.808 -12.832 1.00 93.06 95 SER A CA 1
ATOM 730 C C . SER A 1 95 ? 9.028 -15.066 -13.622 1.00 93.06 95 SER A C 1
ATOM 732 O O . SER A 1 95 ? 7.855 -15.418 -13.518 1.00 93.06 95 SER A O 1
ATOM 734 N N . ASP A 1 96 ? 9.431 -14.038 -14.359 1.00 87.75 96 ASP A N 1
ATOM 735 C CA . ASP A 1 96 ? 8.515 -13.322 -15.240 1.00 87.75 96 ASP A CA 1
ATOM 736 C C . ASP A 1 96 ? 8.145 -14.165 -16.476 1.00 87.75 96 ASP A C 1
ATOM 738 O O . ASP A 1 96 ? 8.600 -15.300 -16.661 1.00 87.75 96 ASP A O 1
ATOM 742 N N . ASN A 1 97 ? 7.331 -13.589 -17.359 1.00 81.25 97 ASN A N 1
ATOM 743 C CA . ASN A 1 97 ? 6.873 -14.248 -18.584 1.00 81.25 97 ASN A CA 1
ATOM 744 C C . ASN A 1 97 ? 8.009 -14.570 -19.577 1.00 81.25 97 ASN A C 1
ATOM 746 O O . ASN A 1 97 ? 7.798 -15.331 -20.521 1.00 81.25 97 ASN A O 1
ATOM 750 N N . GLN A 1 98 ? 9.207 -14.011 -19.380 1.00 85.81 98 GLN A N 1
ATOM 751 C CA . GLN A 1 98 ? 10.410 -14.298 -20.165 1.00 85.81 98 GLN A CA 1
ATOM 752 C C . GLN A 1 98 ? 11.318 -15.336 -19.482 1.00 85.81 98 GLN A C 1
ATOM 754 O O . GLN A 1 98 ? 12.360 -15.706 -20.026 1.00 85.81 98 GLN A O 1
ATOM 759 N N . GLY A 1 99 ? 10.925 -15.839 -18.308 1.00 88.19 99 GLY A N 1
ATOM 760 C CA . GLY A 1 99 ? 11.707 -16.775 -17.508 1.00 88.19 99 GLY A CA 1
ATOM 761 C C . GLY A 1 99 ? 12.835 -16.111 -16.717 1.00 88.19 99 GLY A C 1
ATOM 762 O O . GLY A 1 99 ? 13.692 -16.815 -16.176 1.00 88.19 99 GLY A O 1
ATOM 763 N N . VAL A 1 100 ? 12.863 -14.778 -16.633 1.00 90.31 100 VAL A N 1
ATOM 764 C CA . VAL A 1 100 ? 13.865 -14.050 -15.854 1.00 90.31 100 VAL A CA 1
ATOM 765 C C . VAL A 1 100 ? 13.468 -14.095 -14.387 1.00 90.31 100 VAL A C 1
ATOM 767 O O . VAL A 1 100 ? 12.369 -13.701 -13.998 1.00 90.31 100 VAL A O 1
ATOM 770 N N . ARG A 1 101 ? 14.382 -14.584 -13.545 1.00 93.31 101 ARG A N 1
ATOM 771 C CA . ARG A 1 101 ? 14.160 -14.645 -12.101 1.00 93.31 101 ARG A CA 1
ATOM 772 C C . ARG A 1 101 ? 14.237 -13.247 -11.493 1.00 93.31 101 ARG A C 1
ATOM 774 O O . ARG A 1 101 ? 15.264 -12.583 -11.606 1.00 93.31 101 ARG A O 1
ATOM 781 N N . LYS A 1 102 ? 13.191 -12.862 -10.768 1.00 93.31 102 LYS A N 1
ATOM 782 C CA . LYS A 1 102 ? 13.077 -11.599 -10.036 1.00 93.31 102 LYS A CA 1
ATOM 783 C C . LYS A 1 102 ? 12.812 -11.851 -8.551 1.00 93.31 102 LYS A C 1
ATOM 785 O O . LYS A 1 102 ? 12.394 -12.939 -8.145 1.00 93.31 102 LYS A O 1
ATOM 790 N N . SER A 1 103 ? 13.079 -10.839 -7.734 1.00 94.50 103 SER A N 1
ATOM 791 C CA . SER A 1 103 ? 12.707 -10.789 -6.317 1.00 94.50 103 SER A CA 1
ATOM 792 C C . SER A 1 103 ? 11.767 -9.623 -6.074 1.00 94.50 103 SER A C 1
ATOM 794 O O . SER A 1 103 ? 11.911 -8.570 -6.694 1.00 94.50 103 SER A O 1
ATOM 796 N N . SER A 1 104 ? 10.824 -9.804 -5.162 1.00 96.00 104 SER A N 1
ATOM 797 C CA . SER A 1 104 ? 9.824 -8.800 -4.822 1.00 96.00 104 SER A CA 1
ATOM 798 C C . SER A 1 104 ? 9.317 -9.025 -3.395 1.00 96.00 104 SER A C 1
ATOM 800 O O . SER A 1 104 ? 9.767 -9.942 -2.707 1.00 96.00 104 SER A O 1
ATOM 802 N N . GLN A 1 105 ? 8.432 -8.149 -2.922 1.00 97.25 105 GLN A N 1
ATOM 803 C CA . GLN A 1 105 ? 7.914 -8.185 -1.561 1.00 97.25 105 GLN A CA 1
ATOM 804 C C . GLN A 1 105 ? 6.524 -7.561 -1.430 1.00 97.25 105 GLN A C 1
ATOM 806 O O . GLN A 1 105 ? 6.283 -6.464 -1.932 1.00 97.25 105 GLN A O 1
ATOM 811 N N . ASN A 1 106 ? 5.626 -8.213 -0.700 1.00 98.12 106 ASN A N 1
ATOM 812 C CA . ASN A 1 106 ? 4.375 -7.590 -0.276 1.00 98.12 106 ASN A CA 1
ATOM 813 C C . ASN A 1 106 ? 4.572 -6.877 1.066 1.00 98.12 106 ASN A C 1
ATOM 815 O O . ASN A 1 106 ? 5.455 -7.234 1.852 1.00 98.12 106 ASN A O 1
ATOM 819 N N . ILE A 1 107 ? 3.724 -5.886 1.336 1.00 98.62 107 ILE A N 1
ATOM 820 C CA . ILE A 1 107 ? 3.657 -5.206 2.634 1.00 98.62 107 ILE A CA 1
ATOM 821 C C . ILE A 1 107 ? 2.330 -5.572 3.273 1.00 98.62 107 ILE A C 1
ATOM 823 O O . ILE A 1 107 ? 1.279 -5.385 2.663 1.00 98.62 107 ILE A O 1
ATOM 827 N N . ILE A 1 108 ? 2.383 -6.087 4.493 1.00 98.25 108 ILE A N 1
ATOM 828 C CA . ILE A 1 108 ? 1.212 -6.562 5.218 1.00 98.25 108 ILE A CA 1
ATOM 829 C C . ILE A 1 108 ? 1.176 -5.872 6.577 1.00 98.25 108 ILE A C 1
ATOM 831 O O . ILE A 1 108 ? 2.182 -5.828 7.284 1.00 98.25 108 ILE A O 1
ATOM 835 N N . CYS A 1 109 ? 0.015 -5.362 6.968 1.00 97.19 109 CYS A N 1
ATOM 836 C CA . CYS A 1 109 ? -0.245 -4.985 8.353 1.00 97.19 109 CYS A CA 1
ATOM 837 C C . CYS A 1 109 ? -1.658 -5.398 8.767 1.00 97.19 109 CYS A C 1
ATOM 839 O O . CYS A 1 109 ? -2.516 -5.680 7.927 1.00 97.19 109 CYS A O 1
ATOM 841 N N . GLN A 1 110 ? -1.881 -5.479 10.076 1.00 95.56 110 GLN A N 1
ATOM 842 C CA . GLN A 1 110 ? -3.148 -5.913 10.650 1.00 95.56 110 GLN A CA 1
ATOM 843 C C . GLN A 1 110 ? -3.694 -4.846 11.594 1.00 95.56 110 GLN A C 1
ATOM 845 O O . GLN A 1 110 ? -2.947 -4.221 12.347 1.00 95.56 110 GLN A O 1
ATOM 850 N N . LEU A 1 111 ? -5.007 -4.660 11.536 1.00 94.69 111 LEU A N 1
ATOM 851 C CA . LEU A 1 111 ? -5.798 -3.938 12.513 1.00 94.69 111 LEU A CA 1
ATOM 852 C C . LEU A 1 111 ? -6.713 -4.949 13.193 1.00 94.69 111 LEU A C 1
ATOM 854 O O . LEU A 1 111 ? -7.543 -5.571 12.534 1.00 94.69 111 LEU A O 1
ATOM 858 N N . GLU A 1 112 ? -6.569 -5.099 14.501 1.00 92.81 112 GLU A N 1
ATOM 859 C CA . GLU A 1 112 ? -7.517 -5.881 15.288 1.00 92.81 112 GLU A CA 1
ATOM 860 C C . GLU A 1 112 ? -8.880 -5.167 15.296 1.00 92.81 112 GLU A C 1
ATOM 862 O O . GLU A 1 112 ? -8.960 -3.944 15.482 1.00 92.81 112 GLU A O 1
ATOM 867 N N . GLY A 1 113 ? -9.962 -5.914 15.130 1.00 91.38 113 GLY A N 1
ATOM 868 C CA . GLY A 1 113 ? -11.316 -5.399 15.274 1.00 91.38 113 GLY A CA 1
ATOM 869 C C . GLY A 1 113 ? -11.626 -5.026 16.724 1.00 91.38 113 GLY A C 1
ATOM 870 O O . GLY A 1 113 ? -10.944 -5.449 17.659 1.00 91.38 113 GLY A O 1
ATOM 871 N N . ARG A 1 114 ? -12.669 -4.217 16.933 1.00 90.81 114 ARG A N 1
ATOM 872 C CA . ARG A 1 114 ? -13.226 -3.962 18.278 1.00 90.81 114 ARG A CA 1
ATOM 873 C C . ARG A 1 114 ? -14.385 -4.890 18.646 1.00 90.81 114 ARG A C 1
ATOM 875 O O . ARG A 1 114 ? -14.902 -4.792 19.755 1.00 90.81 114 ARG A O 1
ATOM 882 N N . GLY A 1 115 ? -14.790 -5.769 17.730 1.00 90.69 115 GLY A N 1
ATOM 883 C CA . GLY A 1 115 ? -15.984 -6.595 17.867 1.00 90.69 115 GLY A CA 1
ATOM 884 C C . GLY A 1 115 ? -17.274 -5.838 17.560 1.00 90.69 115 GLY A C 1
ATOM 885 O O . GLY A 1 115 ? -17.298 -4.618 17.384 1.00 90.69 115 GLY A O 1
ATOM 886 N N . PHE A 1 116 ? -18.367 -6.585 17.470 1.00 90.31 116 PHE A N 1
ATOM 887 C CA . PHE A 1 116 ? -19.703 -6.045 17.257 1.00 90.31 116 PHE A CA 1
ATOM 888 C C . PHE A 1 116 ? -20.330 -5.695 18.594 1.00 90.31 116 PHE A C 1
ATOM 890 O O . PHE A 1 116 ? -20.435 -6.554 19.471 1.00 90.31 116 PHE A O 1
ATOM 897 N N . VAL A 1 117 ? -20.768 -4.444 18.733 1.00 88.62 117 VAL A N 1
ATOM 898 C CA . VAL A 1 117 ? -21.492 -4.003 19.925 1.00 88.62 117 VAL A CA 1
ATOM 899 C C . VAL A 1 117 ? -22.862 -4.676 19.946 1.00 88.62 117 VAL A C 1
ATOM 901 O O . VAL A 1 117 ? -23.631 -4.577 18.987 1.00 88.62 117 VAL A O 1
ATOM 904 N N . LYS A 1 118 ? -23.160 -5.368 21.043 1.00 88.62 118 LYS A N 1
ATOM 905 C CA . LYS A 1 118 ? -24.447 -6.004 21.332 1.00 88.62 118 LYS A CA 1
ATOM 906 C C . LYS A 1 118 ? -24.882 -5.626 22.741 1.00 88.62 118 LYS A C 1
ATOM 908 O O . LYS A 1 118 ? -24.041 -5.439 23.614 1.00 88.62 118 LYS A O 1
ATOM 913 N N . LEU A 1 119 ? -26.185 -5.533 22.969 1.00 91.25 119 LEU A N 1
ATOM 914 C CA . LEU A 1 119 ? -26.723 -5.378 24.318 1.00 91.25 119 LEU A CA 1
ATOM 915 C C . LEU A 1 119 ? -26.900 -6.762 24.949 1.00 91.25 119 LEU A C 1
ATOM 917 O O . LEU A 1 119 ? -27.391 -7.671 24.278 1.00 91.25 119 LEU A O 1
ATOM 921 N N . ASP A 1 120 ? -26.487 -6.915 26.205 1.00 88.81 120 ASP A N 1
ATOM 922 C CA . ASP A 1 120 ? -26.828 -8.090 27.011 1.00 88.81 120 ASP A CA 1
ATOM 923 C C . ASP A 1 120 ? -28.299 -8.050 27.480 1.00 88.81 120 ASP A C 1
ATOM 925 O O . ASP A 1 120 ? -29.043 -7.104 27.194 1.00 88.81 120 ASP A O 1
ATOM 929 N N . ASP A 1 121 ? -28.733 -9.096 28.189 1.00 91.31 121 ASP A N 1
ATOM 930 C CA . ASP A 1 121 ? -30.105 -9.221 28.702 1.00 91.31 121 ASP A CA 1
ATOM 931 C C . ASP A 1 121 ? -30.452 -8.119 29.728 1.00 91.31 121 ASP A C 1
ATOM 933 O O . ASP A 1 121 ? -31.626 -7.815 29.964 1.00 91.31 121 ASP A O 1
ATOM 937 N N . GLU A 1 122 ? -29.437 -7.488 30.321 1.00 91.44 122 GLU A N 1
ATOM 938 C CA . GLU A 1 122 ? -29.537 -6.371 31.255 1.00 91.44 122 GLU A CA 1
ATOM 939 C C . GLU A 1 122 ? -29.459 -4.990 30.573 1.00 91.44 122 GLU A C 1
ATOM 941 O O . GLU A 1 122 ? -29.650 -3.966 31.237 1.00 91.44 122 GLU A O 1
ATOM 946 N N . GLY A 1 123 ? -29.237 -4.947 29.256 1.00 88.81 123 GLY A N 1
ATOM 947 C CA . GLY A 1 123 ? -29.132 -3.725 28.462 1.00 88.81 123 GLY A CA 1
ATOM 948 C C . GLY A 1 123 ? -27.767 -3.031 28.519 1.00 88.81 123 GLY A C 1
ATOM 949 O O . GLY A 1 123 ? -27.679 -1.866 28.133 1.00 88.81 123 GLY A O 1
ATOM 950 N N . ASN A 1 124 ? -26.711 -3.700 28.989 1.00 90.75 124 ASN A N 1
ATOM 951 C CA . ASN A 1 124 ? -25.341 -3.187 28.931 1.00 90.75 124 ASN A CA 1
ATOM 952 C C . ASN A 1 124 ? -24.686 -3.527 27.590 1.00 90.75 124 ASN A C 1
ATOM 954 O O . ASN A 1 124 ? -24.927 -4.582 27.004 1.00 90.75 124 ASN A O 1
ATOM 958 N N . GLU A 1 125 ? -23.802 -2.648 27.123 1.00 90.06 125 GLU A N 1
ATOM 959 C CA . GLU A 1 125 ? -23.004 -2.908 25.929 1.00 90.06 125 GLU A CA 1
ATOM 960 C C . GLU A 1 125 ? -21.941 -3.981 26.190 1.00 90.06 125 GLU A C 1
ATOM 962 O O . GLU A 1 125 ? -21.134 -3.902 27.118 1.00 90.06 125 GLU A O 1
ATOM 967 N N . THR A 1 126 ? -21.915 -4.964 25.304 1.00 87.50 126 THR A N 1
ATOM 968 C CA . THR A 1 126 ? -20.908 -6.014 25.204 1.00 87.50 126 THR A CA 1
ATOM 969 C C . THR A 1 126 ? -20.322 -5.999 23.796 1.00 87.50 126 THR A C 1
ATOM 971 O O . THR A 1 126 ? -20.973 -5.559 22.848 1.00 87.50 126 THR A O 1
ATOM 974 N N . ALA A 1 127 ? -19.082 -6.459 23.646 1.00 86.19 127 ALA A N 1
ATOM 975 C CA . ALA A 1 127 ? -18.439 -6.598 22.346 1.00 86.19 127 ALA A CA 1
ATOM 976 C C . ALA A 1 127 ? -18.248 -8.081 22.030 1.00 86.19 127 ALA A C 1
ATOM 978 O O . ALA A 1 127 ? -17.586 -8.800 22.779 1.00 86.19 127 ALA A O 1
ATOM 979 N N . GLU A 1 128 ? -18.814 -8.533 20.914 1.00 87.12 128 GLU A N 1
ATOM 980 C CA . GLU A 1 128 ? -18.585 -9.878 20.394 1.00 87.12 128 GLU A CA 1
ATOM 981 C C . GLU A 1 128 ? -17.522 -9.829 19.301 1.00 87.12 128 GLU A C 1
ATOM 983 O O . GLU A 1 128 ? -17.729 -9.240 18.237 1.00 87.12 128 GLU A O 1
ATOM 988 N N . LEU A 1 129 ? -16.374 -10.443 19.576 1.00 84.94 129 LEU A N 1
ATOM 989 C CA . LEU A 1 129 ? -15.340 -10.669 18.575 1.00 84.94 129 LEU A CA 1
ATOM 990 C C . LEU A 1 129 ? -15.716 -11.891 17.740 1.00 84.94 129 LEU A C 1
ATOM 992 O O . LEU A 1 129 ? -16.092 -12.927 18.284 1.00 84.94 129 LEU A O 1
ATOM 996 N N . ILE A 1 130 ? -15.590 -11.756 16.424 1.00 82.31 130 ILE A N 1
ATOM 997 C CA . ILE A 1 130 ? -15.745 -12.854 15.472 1.00 82.31 130 ILE A CA 1
ATOM 998 C C . ILE A 1 130 ? -14.338 -13.155 14.955 1.00 82.31 130 ILE A C 1
ATOM 1000 O O . ILE A 1 130 ? -13.809 -12.402 14.140 1.00 82.31 130 ILE A O 1
ATOM 1004 N N . ASP A 1 131 ? -13.706 -14.194 15.500 1.00 74.69 131 ASP A N 1
ATOM 1005 C CA . ASP A 1 131 ? -12.285 -14.512 15.296 1.00 74.69 131 ASP A CA 1
ATOM 1006 C C . ASP A 1 131 ? -12.005 -15.358 14.041 1.00 74.69 131 ASP A C 1
ATOM 1008 O O . ASP A 1 131 ? -10.859 -15.477 13.606 1.00 74.69 131 ASP A O 1
ATOM 1012 N N . ASP A 1 132 ? -13.045 -15.906 13.413 1.00 80.38 132 ASP A N 1
ATOM 1013 C CA . ASP A 1 132 ? -12.968 -16.720 12.199 1.00 80.38 132 ASP A CA 1
ATOM 1014 C C . ASP A 1 132 ? -13.217 -15.928 10.900 1.00 80.38 132 ASP A C 1
ATOM 1016 O O . ASP A 1 132 ? -13.095 -16.484 9.806 1.00 80.38 132 ASP A O 1
ATOM 1020 N N . HIS A 1 133 ? -13.504 -14.624 10.997 1.00 80.81 133 HIS A N 1
ATOM 1021 C CA . HIS A 1 133 ? -13.736 -13.743 9.852 1.00 80.81 133 HIS A CA 1
ATOM 1022 C C . HIS A 1 133 ? -12.726 -12.594 9.819 1.00 80.81 133 HIS A C 1
ATOM 1024 O O . HIS A 1 133 ? -12.630 -11.787 10.740 1.00 80.81 133 HIS A O 1
ATOM 1030 N N . TRP A 1 134 ? -12.006 -12.485 8.705 1.00 81.31 134 TRP A N 1
ATOM 1031 C CA . TRP A 1 134 ? -11.064 -11.403 8.433 1.00 81.31 134 TRP A CA 1
ATOM 1032 C C . TRP A 1 134 ? -11.424 -10.727 7.115 1.00 81.31 134 TRP A C 1
ATOM 1034 O O . TRP A 1 134 ? -11.809 -11.386 6.148 1.00 81.31 134 TRP A O 1
ATOM 1044 N N . ASN A 1 135 ? -11.269 -9.406 7.063 1.00 91.69 135 ASN A N 1
ATOM 1045 C CA . ASN A 1 135 ? -11.353 -8.664 5.810 1.00 91.69 135 ASN A CA 1
ATOM 1046 C C . ASN A 1 135 ? -9.953 -8.369 5.294 1.00 91.69 135 ASN A C 1
ATOM 1048 O O . ASN A 1 135 ? -9.064 -7.985 6.054 1.00 91.69 135 ASN A O 1
ATOM 1052 N N . LEU A 1 136 ? -9.772 -8.501 3.985 1.00 95.00 136 LEU A N 1
ATOM 1053 C CA . LEU A 1 136 ? -8.558 -8.080 3.308 1.00 95.00 136 LEU A CA 1
ATOM 1054 C C . LEU A 1 136 ? -8.861 -6.867 2.444 1.00 95.00 136 LEU A C 1
ATOM 1056 O O . LEU A 1 136 ? -9.752 -6.902 1.598 1.00 95.00 136 LEU A O 1
ATOM 1060 N N . ILE A 1 137 ? -8.095 -5.804 2.656 1.00 97.19 137 ILE A N 1
ATOM 1061 C CA . ILE A 1 137 ? -8.144 -4.590 1.847 1.00 97.19 137 ILE A CA 1
ATOM 1062 C C . ILE A 1 137 ? -6.762 -4.426 1.231 1.00 97.19 137 ILE A C 1
ATOM 1064 O O . ILE A 1 137 ? -5.761 -4.428 1.944 1.00 97.19 137 ILE A O 1
ATOM 1068 N N . GLY A 1 138 ? -6.678 -4.306 -0.090 1.00 97.06 138 GLY A N 1
ATOM 1069 C CA . GLY A 1 138 ? -5.376 -4.252 -0.732 1.00 97.06 138 GLY A CA 1
ATOM 1070 C C . GLY A 1 138 ? -5.343 -3.544 -2.069 1.00 97.06 138 GLY A C 1
ATOM 1071 O O . GLY A 1 138 ? -6.365 -3.342 -2.720 1.00 97.06 138 GLY A O 1
ATOM 1072 N N . ALA A 1 139 ? -4.129 -3.169 -2.452 1.00 97.75 139 ALA A N 1
ATOM 1073 C CA . ALA A 1 139 ? -3.814 -2.504 -3.706 1.00 97.75 139 ALA A CA 1
ATOM 1074 C C . ALA A 1 139 ? -2.446 -2.976 -4.198 1.00 97.75 139 ALA A C 1
ATOM 1076 O O . ALA A 1 139 ? -1.537 -3.186 -3.394 1.00 97.75 139 ALA A O 1
ATOM 1077 N N . HIS A 1 140 ? -2.282 -3.124 -5.511 1.00 96.75 140 HIS A N 1
ATOM 1078 C CA . HIS A 1 140 ? -0.946 -3.281 -6.074 1.00 96.75 140 HIS A CA 1
ATOM 1079 C C . HIS A 1 140 ? -0.261 -1.912 -6.176 1.00 96.75 140 HIS A C 1
ATOM 1081 O O . HIS A 1 140 ? -0.946 -0.907 -6.387 1.00 96.75 140 HIS A O 1
ATOM 1087 N N . TYR A 1 141 ? 1.059 -1.853 -6.003 1.00 96.75 141 TYR A N 1
ATOM 1088 C CA . TYR A 1 141 ? 1.804 -0.587 -6.020 1.00 96.75 141 TYR A CA 1
ATOM 1089 C C . TYR A 1 141 ? 2.869 -0.492 -7.108 1.00 96.75 141 TYR A C 1
ATOM 1091 O O . TYR A 1 141 ? 3.492 0.557 -7.235 1.00 96.75 141 TYR A O 1
ATOM 1099 N N . ASP A 1 142 ? 3.067 -1.538 -7.898 1.00 94.88 142 ASP A N 1
ATOM 1100 C CA . ASP A 1 142 ? 3.935 -1.547 -9.072 1.00 94.88 142 ASP A CA 1
ATOM 1101 C C . ASP A 1 142 ? 3.263 -0.917 -10.303 1.00 94.88 142 ASP A C 1
ATOM 1103 O O . ASP A 1 142 ? 2.052 -0.671 -10.317 1.00 94.88 142 ASP A O 1
ATOM 1107 N N . VAL A 1 143 ? 4.062 -0.654 -11.340 1.00 92.88 143 VAL A N 1
ATOM 1108 C CA . VAL A 1 143 ? 3.599 -0.155 -12.646 1.00 92.88 143 VAL A CA 1
ATOM 1109 C C . VAL A 1 143 ? 4.216 -0.945 -13.788 1.00 92.88 143 VAL A C 1
ATOM 1111 O O . VAL A 1 143 ? 5.311 -1.467 -13.654 1.00 92.88 143 VAL A O 1
ATOM 1114 N N . VAL A 1 144 ? 3.557 -0.975 -14.944 1.00 87.38 144 VAL A N 1
ATOM 1115 C CA . VAL A 1 144 ? 4.112 -1.635 -16.140 1.00 87.38 144 VAL A CA 1
ATOM 1116 C C . VAL A 1 144 ? 5.321 -0.896 -16.730 1.00 87.38 144 VAL A C 1
ATOM 1118 O O . VAL A 1 144 ? 6.133 -1.508 -17.412 1.00 87.38 144 VAL A O 1
ATOM 1121 N N . VAL A 1 145 ? 5.446 0.410 -16.467 1.00 84.94 145 VAL A N 1
ATOM 1122 C CA . VAL A 1 145 ? 6.439 1.291 -17.100 1.00 84.94 145 VAL A CA 1
ATOM 1123 C C . VAL A 1 145 ? 7.796 1.177 -16.412 1.00 84.94 145 VAL A C 1
ATOM 1125 O O . VAL A 1 145 ? 7.913 1.383 -15.200 1.00 84.94 145 VAL A O 1
ATOM 1128 N N . THR A 1 146 ? 8.835 0.887 -17.190 1.00 83.75 146 THR A N 1
ATOM 1129 C CA . THR A 1 146 ? 10.225 0.855 -16.722 1.00 83.75 146 THR A CA 1
ATOM 1130 C C . THR A 1 146 ? 10.907 2.217 -16.878 1.00 83.75 146 THR A C 1
ATOM 1132 O O . THR A 1 146 ? 10.414 3.113 -17.562 1.00 83.75 146 THR A O 1
ATOM 1135 N N . SER A 1 147 ? 12.069 2.394 -16.243 1.00 74.62 147 SER A N 1
ATOM 1136 C CA . SER A 1 147 ? 12.892 3.595 -16.447 1.00 74.62 147 SER A CA 1
ATOM 1137 C C . SER A 1 147 ? 13.356 3.751 -17.896 1.00 74.62 147 SER A C 1
ATOM 1139 O O . SER A 1 147 ? 13.490 4.875 -18.380 1.00 74.62 147 SER A O 1
ATOM 1141 N N . ASP A 1 148 ? 13.589 2.630 -18.576 1.00 75.12 148 ASP A N 1
ATOM 1142 C CA . ASP A 1 148 ? 14.153 2.589 -19.922 1.00 75.12 148 ASP A CA 1
ATOM 1143 C C . ASP A 1 148 ? 13.090 2.961 -20.969 1.00 75.12 148 ASP A C 1
ATOM 1145 O O . ASP A 1 148 ? 13.391 3.693 -21.913 1.00 75.12 148 ASP A O 1
ATOM 1149 N N . ASP A 1 149 ? 11.829 2.563 -20.748 1.00 70.00 149 ASP A N 1
ATOM 1150 C CA . ASP A 1 149 ? 10.687 2.948 -21.596 1.00 70.00 149 ASP A CA 1
ATOM 1151 C C . ASP A 1 149 ? 10.517 4.473 -21.671 1.00 70.00 149 ASP A C 1
ATOM 1153 O O . ASP A 1 149 ? 10.167 5.024 -22.717 1.00 70.00 149 ASP A O 1
ATOM 1157 N N . TYR A 1 150 ? 10.791 5.176 -20.568 1.00 63.03 150 TYR A N 1
ATOM 1158 C CA . TYR A 1 150 ? 10.722 6.634 -20.544 1.00 63.03 150 TYR A CA 1
ATOM 1159 C C . TYR A 1 150 ? 11.883 7.288 -21.298 1.00 63.03 150 TYR A C 1
ATOM 1161 O O . TYR A 1 150 ? 11.649 8.218 -22.069 1.00 63.03 150 TYR A O 1
ATOM 1169 N N . GLN A 1 151 ? 13.120 6.812 -21.101 1.00 61.44 151 GLN A N 1
ATOM 1170 C CA . GLN A 1 151 ? 14.287 7.375 -21.795 1.00 61.44 151 GLN A CA 1
ATOM 1171 C C . GLN A 1 151 ? 14.169 7.223 -23.314 1.00 61.44 151 GLN A C 1
ATOM 1173 O O . GLN A 1 151 ? 14.456 8.159 -24.056 1.00 61.44 151 GLN A O 1
ATOM 1178 N N . PHE A 1 152 ? 13.659 6.083 -23.783 1.00 62.16 152 PHE A N 1
ATOM 1179 C CA . PHE A 1 152 ? 13.381 5.887 -25.202 1.00 62.16 152 PHE A CA 1
ATOM 1180 C C . PHE A 1 152 ? 12.368 6.910 -25.741 1.00 62.16 152 PHE A C 1
ATOM 1182 O O . PHE A 1 152 ? 12.594 7.511 -26.793 1.00 62.16 152 PHE A O 1
ATOM 1189 N N . ASN A 1 153 ? 11.278 7.157 -25.006 1.00 60.12 153 ASN A N 1
ATOM 1190 C CA . ASN A 1 153 ? 10.274 8.135 -25.416 1.00 60.12 153 ASN A CA 1
ATOM 1191 C C . ASN A 1 153 ? 10.832 9.565 -25.415 1.00 60.12 153 ASN A C 1
ATOM 1193 O O . ASN A 1 153 ? 10.618 10.278 -26.396 1.00 60.12 153 ASN A O 1
ATOM 1197 N N . SER A 1 154 ? 11.602 9.972 -24.397 1.00 59.25 154 SER A N 1
ATOM 1198 C CA . SER A 1 154 ? 12.211 11.310 -24.364 1.00 59.25 154 SER A CA 1
ATOM 1199 C C . SER A 1 154 ? 13.179 11.543 -25.521 1.00 59.25 154 SER A C 1
ATOM 1201 O O . SER A 1 154 ? 13.138 12.602 -26.147 1.00 59.25 154 SER A O 1
ATOM 1203 N N . ASP A 1 155 ? 14.003 10.546 -25.842 1.00 61.09 155 ASP A N 1
ATOM 1204 C CA . ASP A 1 155 ? 14.982 10.643 -26.923 1.00 61.09 155 ASP A CA 1
ATOM 1205 C C . ASP A 1 155 ? 14.285 10.662 -28.293 1.00 61.09 155 ASP A C 1
ATOM 1207 O O . ASP A 1 155 ? 14.679 11.411 -29.190 1.00 61.09 155 ASP A O 1
ATOM 1211 N N . SER A 1 156 ? 13.200 9.894 -28.446 1.00 59.38 156 SER A N 1
ATOM 1212 C CA . SER A 1 156 ? 12.395 9.876 -29.672 1.00 59.38 156 SER A CA 1
ATOM 1213 C C . SER A 1 156 ? 11.643 11.191 -29.914 1.00 59.38 156 SER A C 1
ATOM 1215 O O . SER A 1 156 ? 11.593 11.665 -31.048 1.00 59.38 156 SER A O 1
ATOM 1217 N N . GLU A 1 157 ? 11.105 11.821 -28.866 1.00 59.75 157 GLU A N 1
ATOM 1218 C CA . GLU A 1 157 ? 10.439 13.123 -28.964 1.00 59.75 157 GLU A CA 1
ATOM 1219 C C . GLU A 1 157 ? 11.446 14.243 -29.244 1.00 59.75 157 GLU A C 1
ATOM 1221 O O . GLU A 1 157 ? 11.182 15.124 -30.062 1.00 59.75 157 GLU A O 1
ATOM 1226 N N . GLN A 1 158 ? 12.640 14.180 -28.644 1.00 60.16 158 GLN A N 1
ATOM 1227 C CA . GLN A 1 158 ? 13.708 15.136 -28.924 1.00 60.16 158 GLN A CA 1
ATOM 1228 C C . GLN A 1 158 ? 14.211 15.030 -30.375 1.00 60.16 158 GLN A C 1
ATOM 1230 O O . GLN A 1 158 ? 14.462 16.061 -31.000 1.00 60.16 158 GLN A O 1
ATOM 1235 N N . ALA A 1 159 ? 14.286 13.816 -30.934 1.00 58.91 159 ALA A N 1
ATOM 1236 C CA . ALA A 1 159 ? 14.635 13.584 -32.337 1.00 58.91 159 ALA A CA 1
ATOM 1237 C C . ALA A 1 159 ? 13.542 14.065 -33.316 1.00 58.91 159 ALA A C 1
ATOM 1239 O O . ALA A 1 159 ? 13.844 14.719 -34.312 1.00 58.91 159 ALA A O 1
ATOM 1240 N N . LYS A 1 160 ? 12.255 13.841 -33.012 1.00 58.03 160 LYS A N 1
ATOM 1241 C CA . LYS A 1 160 ? 11.149 14.397 -33.819 1.00 58.03 160 LYS A CA 1
ATOM 1242 C C . LYS A 1 160 ? 11.151 15.927 -33.820 1.00 58.03 160 LYS A C 1
ATOM 1244 O O . LYS A 1 160 ? 10.816 16.543 -34.831 1.00 58.03 160 LYS A O 1
ATOM 1249 N N . HIS A 1 161 ? 11.527 16.545 -32.698 1.00 54.44 161 HIS A N 1
ATOM 1250 C CA . HIS A 1 161 ? 11.615 17.999 -32.593 1.00 54.44 161 HIS A CA 1
ATOM 1251 C C . HIS A 1 161 ? 12.788 18.590 -33.387 1.00 54.44 161 HIS A C 1
ATOM 1253 O O . HIS A 1 161 ? 12.636 19.694 -33.909 1.00 54.44 161 HIS A O 1
ATOM 1259 N N . SER A 1 162 ? 13.919 17.878 -33.506 1.00 51.34 162 SER A N 1
ATOM 1260 C CA . SER A 1 162 ? 15.029 18.305 -34.369 1.00 51.34 162 SER A CA 1
ATOM 1261 C C . SER A 1 162 ? 14.695 18.159 -35.852 1.00 51.34 162 SER A C 1
ATOM 1263 O O . SER A 1 162 ? 14.955 19.081 -36.619 1.00 51.34 162 SER A O 1
ATOM 1265 N N . ASP A 1 163 ? 14.027 17.072 -36.244 1.00 54.16 163 ASP A N 1
ATOM 1266 C CA . ASP A 1 163 ? 13.662 16.832 -37.647 1.00 54.16 163 ASP A CA 1
ATOM 1267 C C . ASP A 1 163 ? 12.601 17.835 -38.144 1.00 54.16 163 ASP A C 1
ATOM 1269 O O . ASP A 1 163 ? 12.671 18.330 -39.269 1.00 54.16 163 ASP A O 1
ATOM 1273 N N . ALA A 1 164 ? 11.650 18.225 -37.285 1.00 52.12 164 ALA A N 1
ATOM 1274 C CA . ALA A 1 164 ? 10.665 19.264 -37.598 1.00 52.12 164 ALA A CA 1
ATOM 1275 C C . ALA A 1 164 ? 11.267 20.683 -37.676 1.00 52.12 164 ALA A C 1
ATOM 1277 O O . ALA A 1 164 ? 10.664 21.575 -38.279 1.00 52.12 164 ALA A O 1
ATOM 1278 N N . GLN A 1 165 ? 12.434 20.912 -37.063 1.00 44.81 165 GLN A N 1
ATOM 1279 C CA . GLN A 1 165 ? 13.157 22.181 -37.156 1.00 44.81 165 GLN A CA 1
ATOM 1280 C C . GLN A 1 165 ? 13.954 22.294 -38.462 1.00 44.81 165 GLN A C 1
ATOM 1282 O O . GLN A 1 165 ? 14.020 23.388 -39.021 1.00 44.81 165 GLN A O 1
ATOM 1287 N N . ASP A 1 166 ? 14.459 21.177 -38.988 1.00 46.56 166 ASP A N 1
ATOM 1288 C CA . ASP A 1 166 ? 15.187 21.135 -40.262 1.00 46.56 166 ASP A CA 1
ATOM 1289 C C . ASP A 1 166 ? 14.252 21.218 -41.493 1.00 46.56 166 ASP A C 1
ATOM 1291 O O . ASP A 1 166 ? 14.658 21.709 -42.546 1.00 46.56 166 ASP A O 1
ATOM 1295 N N . GLU A 1 167 ? 12.972 20.832 -41.379 1.00 45.44 167 GLU A N 1
ATOM 1296 C CA . GLU A 1 167 ? 11.984 20.991 -42.468 1.00 45.44 167 GLU A CA 1
ATOM 1297 C C . GLU A 1 167 ? 11.373 22.406 -42.577 1.00 45.44 167 GLU A C 1
ATOM 1299 O O . GLU A 1 167 ? 10.714 22.727 -43.573 1.00 45.44 167 GLU A O 1
ATOM 1304 N N . ALA A 1 168 ? 11.586 23.276 -41.584 1.00 43.12 168 ALA A N 1
ATOM 1305 C CA . ALA A 1 168 ? 11.033 24.633 -41.563 1.00 43.12 168 ALA A CA 1
ATOM 1306 C C . ALA A 1 168 ? 11.925 25.692 -42.248 1.00 43.12 168 ALA A C 1
ATOM 1308 O O . ALA A 1 168 ? 11.476 26.826 -42.427 1.00 43.12 168 ALA A O 1
ATOM 1309 N N . GLU A 1 169 ? 13.154 25.351 -42.660 1.00 40.31 169 GLU A N 1
ATOM 1310 C CA . GLU A 1 169 ? 14.095 26.305 -43.276 1.00 40.31 169 GLU A CA 1
ATOM 1311 C C . GLU A 1 169 ? 14.062 26.370 -44.818 1.00 40.31 169 GLU A C 1
ATOM 1313 O O . GLU A 1 169 ? 14.742 27.224 -45.384 1.00 40.31 169 GLU A O 1
ATOM 1318 N N . ASP A 1 170 ? 13.248 25.569 -45.523 1.00 43.34 170 ASP A N 1
ATOM 1319 C CA . ASP A 1 170 ? 13.283 25.535 -47.002 1.00 43.34 170 ASP A CA 1
ATOM 1320 C C . ASP A 1 170 ? 11.921 25.689 -47.699 1.00 43.34 170 ASP A C 1
ATOM 1322 O O . ASP A 1 170 ? 11.571 24.928 -48.602 1.00 43.34 170 ASP A O 1
ATOM 1326 N N . LYS A 1 171 ? 11.120 26.692 -47.306 1.00 42.53 171 LYS A N 1
ATOM 1327 C CA . LYS A 1 171 ? 9.992 27.167 -48.134 1.00 42.53 171 LYS A CA 1
ATOM 1328 C C . LYS A 1 171 ? 9.808 28.677 -48.068 1.00 42.53 171 LYS A C 1
ATOM 1330 O O . LYS A 1 171 ? 8.884 29.166 -47.430 1.00 42.53 171 LYS A O 1
ATOM 1335 N N . ASP A 1 172 ? 10.630 29.400 -48.825 1.00 34.44 172 ASP A N 1
ATOM 1336 C CA . ASP A 1 172 ? 10.263 30.737 -49.293 1.00 34.44 172 ASP A CA 1
ATOM 1337 C C . ASP A 1 172 ? 10.992 31.090 -50.604 1.00 34.44 172 ASP A C 1
ATOM 1339 O O . ASP A 1 172 ? 12.121 31.572 -50.586 1.00 34.44 172 ASP A O 1
ATOM 1343 N N . ASN A 1 173 ? 10.366 30.833 -51.765 1.00 31.98 173 ASN A N 1
ATOM 1344 C CA . ASN A 1 173 ? 10.065 31.892 -52.742 1.00 31.98 173 ASN A CA 1
ATOM 1345 C C . ASN A 1 173 ? 9.324 31.406 -54.003 1.00 31.98 173 ASN A C 1
ATOM 1347 O O . ASN A 1 173 ? 9.589 30.335 -54.540 1.00 31.98 173 ASN A O 1
ATOM 1351 N N . SER A 1 174 ? 8.556 32.345 -54.566 1.00 29.88 174 SER A N 1
ATOM 1352 C CA . SER A 1 174 ? 8.100 32.451 -55.963 1.00 29.88 174 SER A CA 1
ATOM 1353 C C . SER A 1 174 ? 6.667 32.018 -56.304 1.00 29.88 174 SER A C 1
ATOM 1355 O O . SER A 1 174 ? 6.384 30.941 -56.822 1.00 29.88 174 SER A O 1
ATOM 1357 N N . PHE A 1 175 ? 5.796 33.009 -56.133 1.00 30.42 175 PHE A N 1
ATOM 1358 C CA . PHE A 1 175 ? 4.475 33.236 -56.718 1.00 30.42 175 PHE A CA 1
ATOM 1359 C C . PHE A 1 175 ? 4.442 33.343 -58.264 1.00 30.42 175 PHE A C 1
ATOM 1361 O O . PHE A 1 175 ? 5.368 33.894 -58.856 1.00 30.42 175 PHE A O 1
ATOM 1368 N N . SER A 1 176 ? 3.315 32.919 -58.871 1.00 29.08 176 SER A N 1
ATOM 1369 C CA . SER A 1 176 ? 2.640 33.407 -60.112 1.00 29.08 176 SER A CA 1
ATOM 1370 C C . SER A 1 176 ? 1.976 32.210 -60.823 1.00 29.08 176 SER A C 1
ATOM 1372 O O . SER A 1 176 ? 2.649 31.214 -61.043 1.00 29.08 176 SER A O 1
ATOM 1374 N N . GLY A 1 177 ? 0.712 32.146 -61.248 1.00 26.14 177 GLY A N 1
ATOM 1375 C CA . GLY A 1 177 ? -0.433 33.050 -61.367 1.00 26.14 177 GLY A CA 1
ATOM 1376 C C . GLY A 1 177 ? -1.440 32.382 -62.341 1.00 26.14 177 GLY A C 1
ATOM 1377 O O . GLY A 1 177 ? -1.015 31.586 -63.175 1.00 26.14 177 GLY A O 1
ATOM 1378 N N . GLY A 1 178 ? -2.747 32.690 -62.273 1.00 26.20 178 GLY A N 1
ATOM 1379 C CA . GLY A 1 178 ? -3.686 32.444 -63.394 1.00 26.20 178 GLY A CA 1
ATOM 1380 C C . GLY A 1 178 ? -4.986 31.656 -63.127 1.00 26.20 178 GLY A C 1
ATOM 1381 O O . GLY A 1 178 ? -5.008 30.437 -63.176 1.00 26.20 178 GLY A O 1
ATOM 1382 N N . GLN A 1 179 ? -6.064 32.417 -62.909 1.00 27.92 179 GLN A N 1
ATOM 1383 C CA . GLN A 1 179 ? -7.489 32.274 -63.291 1.00 27.92 179 GLN A CA 1
ATOM 1384 C C . GLN A 1 179 ? -8.171 30.934 -63.698 1.00 27.92 179 GLN A C 1
ATOM 1386 O O . GLN A 1 179 ? -7.857 30.340 -64.721 1.00 27.92 179 GLN A O 1
ATOM 1391 N N . ALA A 1 180 ? -9.296 30.697 -62.995 1.00 29.58 180 ALA A N 1
ATOM 1392 C CA . ALA A 1 180 ? -10.659 30.318 -63.434 1.00 29.58 180 ALA A CA 1
ATOM 1393 C C . ALA A 1 180 ? -10.950 28.955 -64.104 1.00 29.58 180 ALA A C 1
ATOM 1395 O O . ALA A 1 180 ? -10.615 28.747 -65.263 1.00 29.58 180 ALA A O 1
ATOM 1396 N N . ALA A 1 181 ? -11.767 28.127 -63.429 1.00 28.05 181 ALA A N 1
ATOM 1397 C CA . ALA A 1 181 ? -13.142 27.762 -63.834 1.00 28.05 181 ALA A CA 1
ATOM 1398 C C . ALA A 1 181 ? -13.741 26.697 -62.879 1.00 28.05 181 ALA A C 1
ATOM 1400 O O . ALA A 1 181 ? -13.184 25.616 -62.725 1.00 28.05 181 ALA A O 1
ATOM 1401 N N . GLU A 1 182 ? -14.895 26.991 -62.273 1.00 35.50 182 GLU A N 1
ATOM 1402 C CA . GLU A 1 182 ? -15.917 25.984 -61.909 1.00 35.50 182 GLU A CA 1
ATOM 1403 C C . GLU A 1 182 ? -16.575 25.447 -63.211 1.00 35.50 182 GLU A C 1
ATOM 1405 O O . GLU A 1 182 ? -16.468 26.176 -64.209 1.00 35.50 182 GLU A O 1
ATOM 1410 N N . PRO A 1 183 ? -17.299 24.287 -63.288 1.00 40.94 183 PRO A N 1
ATOM 1411 C CA . PRO A 1 183 ? -18.315 23.864 -62.301 1.00 40.94 183 PRO A CA 1
ATOM 1412 C C . PRO A 1 183 ? -18.672 22.341 -62.207 1.00 40.94 183 PRO A C 1
ATOM 1414 O O . PRO A 1 183 ? -18.129 21.496 -62.912 1.00 40.94 183 PRO A O 1
ATOM 1417 N N . VAL A 1 184 ? -19.721 22.068 -61.409 1.00 30.88 184 VAL A N 1
ATOM 1418 C CA . VAL A 1 184 ? -20.775 21.023 -61.547 1.00 30.88 184 VAL A CA 1
ATOM 1419 C C . VAL A 1 184 ? -20.626 19.699 -60.768 1.00 30.88 184 VAL A C 1
ATOM 1421 O O . VAL A 1 184 ? -20.001 18.743 -61.215 1.00 30.88 184 VAL A O 1
ATOM 1424 N N . GLU A 1 185 ? -21.367 19.638 -59.656 1.00 41.72 185 GLU A N 1
ATOM 1425 C CA . GLU A 1 185 ? -21.986 18.447 -59.041 1.00 41.72 185 GLU A CA 1
ATOM 1426 C C . GLU A 1 185 ? -22.990 17.760 -59.990 1.00 41.72 185 GLU A C 1
ATOM 1428 O O . GLU A 1 185 ? -23.683 18.446 -60.748 1.00 41.72 185 GLU A O 1
ATOM 1433 N N . PRO A 1 186 ? -23.217 16.442 -59.857 1.00 40.66 186 PRO A N 1
ATOM 1434 C CA . PRO A 1 186 ? -24.604 16.062 -59.582 1.00 40.66 186 PRO A CA 1
ATOM 1435 C C . PRO A 1 186 ? -24.775 14.923 -58.568 1.00 40.66 186 PRO A C 1
ATOM 1437 O O . PRO A 1 186 ? -24.139 13.872 -58.648 1.00 40.66 186 PRO A O 1
ATOM 1440 N N . GLU A 1 187 ? -25.756 15.124 -57.688 1.00 40.94 187 GLU A N 1
ATOM 1441 C CA . GLU A 1 187 ? -26.406 14.097 -56.877 1.00 40.94 187 GLU A CA 1
ATOM 1442 C C . GLU A 1 187 ? -27.187 13.071 -57.724 1.00 40.94 187 GLU A C 1
ATOM 1444 O O . GLU A 1 187 ? -27.722 13.391 -58.790 1.00 40.94 187 GLU A O 1
ATOM 1449 N N . GLY A 1 188 ? -27.338 11.848 -57.196 1.00 28.92 188 GLY A N 1
ATOM 1450 C CA . GLY A 1 188 ? -28.175 10.797 -57.783 1.00 28.92 188 GLY A CA 1
ATOM 1451 C C . GLY A 1 188 ? -28.472 9.604 -56.856 1.00 28.92 188 GLY A C 1
ATOM 1452 O O . GLY A 1 188 ? -27.786 8.596 -56.918 1.00 28.92 188 GLY A O 1
ATOM 1453 N N . ILE A 1 189 ? -29.514 9.746 -56.026 1.00 28.30 189 ILE A N 1
ATOM 1454 C CA . ILE A 1 189 ? -30.677 8.842 -55.824 1.00 28.30 189 ILE A CA 1
ATOM 1455 C C . ILE A 1 189 ? -30.466 7.318 -55.564 1.00 28.30 189 ILE A C 1
ATOM 1457 O O . ILE A 1 189 ? -30.151 6.543 -56.458 1.00 28.30 189 ILE A O 1
ATOM 1461 N N . THR A 1 190 ? -30.835 6.933 -54.327 1.00 34.19 190 THR A N 1
ATOM 1462 C CA . THR A 1 190 ? -31.558 5.735 -53.807 1.00 34.19 190 THR A CA 1
ATOM 1463 C C . THR A 1 190 ? -31.174 4.305 -54.218 1.00 34.19 190 THR A C 1
ATOM 1465 O O . THR A 1 190 ? -31.322 3.930 -55.376 1.00 34.19 190 THR A O 1
ATOM 1468 N N . ALA A 1 191 ? -30.976 3.443 -53.212 1.00 28.91 191 ALA A N 1
ATOM 1469 C CA . ALA A 1 191 ? -31.704 2.172 -53.093 1.00 28.91 191 ALA A CA 1
ATOM 1470 C C . ALA A 1 191 ? -31.571 1.611 -51.667 1.00 28.91 191 ALA A C 1
ATOM 1472 O O . ALA A 1 191 ? -30.489 1.224 -51.231 1.00 28.91 191 ALA A O 1
ATOM 1473 N N . GLU A 1 192 ? -32.693 1.561 -50.956 1.00 38.03 192 GLU A N 1
ATOM 1474 C CA . GLU A 1 192 ? -32.865 0.719 -49.778 1.00 38.03 192 GLU A CA 1
ATOM 1475 C C . GLU A 1 192 ? -32.936 -0.740 -50.238 1.00 38.03 192 GLU A C 1
ATOM 1477 O O . GLU A 1 192 ? -33.614 -1.068 -51.215 1.00 38.03 192 GLU A O 1
ATOM 1482 N N . THR A 1 193 ? -32.225 -1.635 -49.562 1.00 28.42 193 THR A N 1
ATOM 1483 C CA . THR A 1 193 ? -32.442 -3.076 -49.700 1.00 28.42 193 THR A CA 1
ATOM 1484 C C . THR A 1 193 ? -32.254 -3.717 -48.334 1.00 28.42 193 THR A C 1
ATOM 1486 O O . THR A 1 193 ? -31.139 -3.972 -47.890 1.00 28.42 193 THR A O 1
ATOM 1489 N N . GLU A 1 194 ? -33.380 -3.953 -47.661 1.00 37.88 194 GLU A N 1
ATOM 1490 C CA . GLU A 1 194 ? -33.502 -4.988 -46.641 1.00 37.88 194 GLU A CA 1
ATOM 1491 C C . GLU A 1 194 ? -33.178 -6.339 -47.279 1.00 37.88 194 GLU A C 1
ATOM 1493 O O . GLU A 1 194 ? -33.857 -6.744 -48.223 1.00 37.88 194 GLU A O 1
ATOM 1498 N N . THR A 1 195 ? -32.212 -7.090 -46.748 1.00 27.08 195 THR A N 1
ATOM 1499 C CA . THR A 1 195 ? -32.287 -8.557 -46.800 1.00 27.08 195 THR A CA 1
ATOM 1500 C C . THR A 1 195 ? -31.515 -9.192 -45.639 1.00 27.08 195 THR A C 1
ATOM 1502 O O . THR A 1 195 ? -30.292 -9.155 -45.583 1.00 27.08 195 THR A O 1
ATOM 1505 N N . THR A 1 196 ? -32.303 -9.793 -44.743 1.00 27.19 196 THR A N 1
ATOM 1506 C CA . THR A 1 196 ? -32.039 -10.984 -43.913 1.00 27.19 196 THR A CA 1
ATOM 1507 C C . THR A 1 196 ? -30.915 -10.942 -42.879 1.00 27.19 196 THR A C 1
ATOM 1509 O O . THR A 1 196 ? -29.746 -11.159 -43.183 1.00 27.19 196 THR A O 1
ATOM 1512 N N . ALA A 1 197 ? -31.338 -10.825 -41.617 1.00 36.47 197 ALA A N 1
ATOM 1513 C CA . ALA A 1 197 ? -30.617 -11.338 -40.463 1.00 36.47 197 ALA A CA 1
ATOM 1514 C C . ALA A 1 197 ? -30.344 -12.840 -40.639 1.00 36.47 197 ALA A C 1
ATOM 1516 O O . ALA A 1 197 ? -31.272 -13.642 -40.771 1.00 36.47 197 ALA A O 1
ATOM 1517 N N . GLN A 1 198 ? -29.066 -13.198 -40.627 1.00 31.95 198 GLN A N 1
ATOM 1518 C CA . GLN A 1 198 ? -28.611 -14.532 -40.290 1.00 31.95 198 GLN A CA 1
ATOM 1519 C C . GLN A 1 198 ? -27.693 -14.358 -39.083 1.00 31.95 198 GLN A C 1
ATOM 1521 O O . GLN A 1 198 ? -26.612 -13.784 -39.195 1.00 31.95 198 GLN A O 1
ATOM 1526 N N . ASP A 1 199 ? -28.200 -14.754 -37.917 1.00 36.38 199 ASP A N 1
ATOM 1527 C CA . ASP A 1 199 ? -27.502 -14.673 -36.638 1.00 36.38 199 ASP A CA 1
ATOM 1528 C C . ASP A 1 199 ? -26.330 -15.6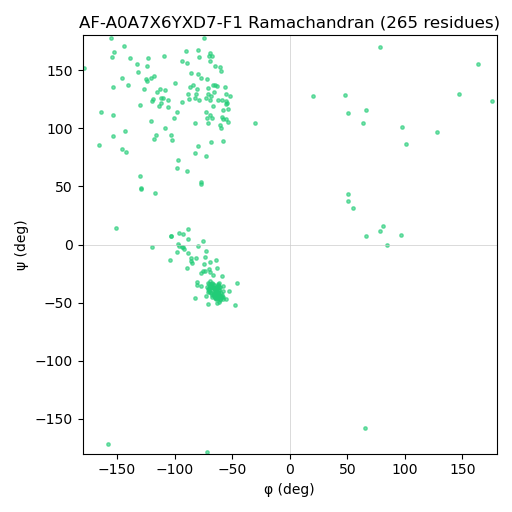69 -36.626 1.00 36.38 199 ASP A C 1
ATOM 1530 O O . ASP A 1 199 ? -26.474 -16.815 -36.199 1.00 36.38 199 ASP A O 1
ATOM 1534 N N . ASP A 1 200 ? -25.160 -15.234 -37.097 1.00 35.69 200 ASP A N 1
ATOM 1535 C CA . ASP A 1 200 ? -23.885 -15.913 -36.852 1.00 35.69 200 ASP A CA 1
ATOM 1536 C C . ASP A 1 200 ? -23.399 -15.550 -35.441 1.00 35.69 200 ASP A C 1
ATOM 1538 O O . ASP A 1 200 ? -22.615 -14.626 -35.215 1.00 35.69 200 ASP A O 1
ATOM 1542 N N . PHE A 1 201 ? -23.898 -16.293 -34.454 1.00 38.91 201 PHE A N 1
ATOM 1543 C CA . PHE A 1 201 ? -23.495 -16.201 -33.050 1.00 38.91 201 PHE A CA 1
ATOM 1544 C C . PHE A 1 201 ? -22.133 -16.888 -32.814 1.00 38.91 201 PHE A C 1
ATOM 1546 O O . PHE A 1 201 ? -22.025 -17.764 -31.962 1.00 38.91 201 PHE A O 1
ATOM 1553 N N . ASP A 1 202 ? -21.102 -16.541 -33.598 1.00 44.19 202 ASP A N 1
ATOM 1554 C CA . ASP A 1 202 ? -19.745 -17.096 -33.419 1.00 44.19 202 ASP A CA 1
ATOM 1555 C C . ASP A 1 202 ? -18.587 -16.168 -33.851 1.00 44.19 202 ASP A C 1
ATOM 1557 O O . ASP A 1 202 ? -17.433 -16.586 -33.939 1.00 44.19 202 ASP A O 1
ATOM 1561 N N . SER A 1 203 ? -18.840 -14.874 -34.072 1.00 41.28 203 SER A N 1
ATOM 1562 C CA . SER A 1 203 ? -17.767 -13.882 -34.219 1.00 41.28 203 SER A CA 1
ATOM 1563 C C . SER A 1 203 ? -17.621 -13.080 -32.930 1.00 41.28 203 SER A C 1
ATOM 1565 O O . SER A 1 203 ? -18.261 -12.045 -32.759 1.00 41.28 203 SER A O 1
ATOM 1567 N N . ASN A 1 204 ? -16.780 -13.542 -32.005 1.00 39.81 204 ASN A N 1
ATOM 1568 C CA . ASN A 1 204 ? -16.325 -12.688 -30.911 1.00 39.81 204 ASN A CA 1
ATOM 1569 C C . ASN A 1 204 ? -15.393 -11.607 -31.509 1.00 39.81 204 ASN A C 1
ATOM 1571 O O . ASN A 1 204 ? -14.296 -11.954 -31.955 1.00 39.81 204 ASN A O 1
ATOM 1575 N N . PRO A 1 205 ? -15.776 -10.316 -31.544 1.00 37.88 205 PRO A N 1
ATOM 1576 C CA . PRO A 1 205 ? -15.003 -9.268 -32.217 1.00 37.88 205 PRO A CA 1
ATOM 1577 C C . PRO A 1 205 ? -13.747 -8.849 -31.430 1.00 37.88 205 PRO A C 1
ATOM 1579 O O . PRO A 1 205 ? -13.021 -7.956 -31.849 1.00 37.88 205 PRO A O 1
ATOM 1582 N N . TRP A 1 206 ? -13.474 -9.504 -30.297 1.00 41.12 206 TRP A N 1
ATOM 1583 C CA . TRP A 1 206 ? -12.368 -9.201 -29.387 1.00 41.12 206 TRP A CA 1
ATOM 1584 C C . TRP A 1 206 ? -11.118 -10.062 -29.596 1.00 41.12 206 TRP A C 1
ATOM 1586 O O . TRP A 1 206 ? -10.196 -10.014 -28.783 1.00 41.12 206 TRP A O 1
ATOM 1596 N N . GLN A 1 207 ? -11.040 -10.850 -30.672 1.00 40.44 207 GLN A N 1
ATOM 1597 C CA . GLN A 1 207 ? -9.767 -11.455 -31.068 1.00 40.44 207 GLN A CA 1
ATOM 1598 C C . GLN A 1 207 ? -8.945 -10.443 -31.865 1.00 40.44 207 GLN A C 1
ATOM 1600 O O . GLN A 1 207 ? -8.872 -10.491 -33.092 1.00 40.44 207 GLN A O 1
ATOM 1605 N N . MET A 1 208 ? -8.324 -9.517 -31.132 1.00 43.78 208 MET A N 1
ATOM 1606 C CA . MET A 1 208 ? -7.273 -8.642 -31.643 1.00 43.78 208 MET A CA 1
ATOM 1607 C C . MET A 1 208 ? -6.120 -9.523 -32.135 1.00 43.78 208 MET A C 1
ATOM 1609 O O . MET A 1 208 ? -5.340 -10.075 -31.355 1.00 43.78 208 MET A O 1
ATOM 1613 N N . GLY A 1 209 ? -6.065 -9.726 -33.452 1.00 44.06 209 GLY A N 1
ATOM 1614 C CA . GLY A 1 209 ? -4.916 -10.321 -34.117 1.00 44.06 209 GLY A CA 1
ATOM 1615 C C . GLY A 1 209 ? -3.673 -9.502 -33.786 1.00 44.06 209 GLY A C 1
ATOM 1616 O O . GLY A 1 209 ? -3.744 -8.279 -33.794 1.00 44.06 209 GLY A O 1
ATOM 1617 N N . ARG A 1 210 ? -2.568 -10.194 -33.465 1.00 50.31 210 ARG A N 1
ATOM 1618 C CA . ARG A 1 210 ? -1.270 -9.624 -33.054 1.00 50.31 210 ARG A CA 1
ATOM 1619 C C . ARG A 1 210 ? -1.010 -8.256 -33.683 1.00 50.31 210 ARG A C 1
ATOM 1621 O O . ARG A 1 210 ? -0.690 -8.167 -34.869 1.00 50.31 210 ARG A O 1
ATOM 1628 N N . GLU A 1 211 ? -1.161 -7.233 -32.855 1.00 47.59 211 GLU A N 1
ATOM 1629 C CA . GLU A 1 211 ? -0.932 -5.847 -33.212 1.00 47.59 211 GLU A CA 1
ATOM 1630 C C . GLU A 1 211 ? 0.549 -5.649 -33.543 1.00 47.59 211 GLU A C 1
ATOM 1632 O O . GLU A 1 211 ? 1.444 -6.160 -32.865 1.00 47.59 211 GLU A O 1
ATOM 1637 N N . ILE A 1 212 ? 0.809 -4.894 -34.607 1.00 46.34 212 ILE A N 1
ATOM 1638 C CA . ILE A 1 212 ? 2.070 -4.166 -34.754 1.00 46.34 212 ILE A CA 1
ATOM 1639 C C . ILE A 1 212 ? 2.233 -3.377 -33.445 1.00 46.34 212 ILE A C 1
ATOM 1641 O O . ILE A 1 212 ? 1.264 -2.710 -33.080 1.00 46.34 212 ILE A O 1
ATOM 1645 N N . PRO A 1 213 ? 3.366 -3.452 -32.717 1.00 49.88 213 PRO A N 1
ATOM 1646 C CA . PRO A 1 213 ? 3.509 -2.713 -31.472 1.00 49.88 213 PRO A CA 1
ATOM 1647 C C . PRO A 1 213 ? 3.383 -1.228 -31.798 1.00 49.88 213 PRO A C 1
ATOM 1649 O O . PRO A 1 213 ? 4.290 -0.621 -32.368 1.00 49.88 213 PRO A O 1
ATOM 1652 N N . VAL A 1 214 ? 2.218 -0.662 -31.496 1.00 47.66 214 VAL A N 1
ATOM 1653 C CA . VAL A 1 214 ? 2.037 0.781 -31.456 1.00 47.66 214 VAL A CA 1
ATOM 1654 C C . VAL A 1 214 ? 2.988 1.244 -30.356 1.00 47.66 214 VAL A C 1
ATOM 1656 O O . VAL A 1 214 ? 2.913 0.688 -29.256 1.00 47.66 214 VAL A O 1
ATOM 1659 N N . PRO A 1 215 ? 3.922 2.174 -30.621 1.00 52.66 215 PRO A N 1
ATOM 1660 C CA . PRO A 1 215 ? 4.728 2.744 -29.556 1.00 52.66 215 PRO A CA 1
ATOM 1661 C C . PRO A 1 215 ? 3.763 3.274 -28.499 1.00 52.66 215 PRO A C 1
ATOM 1663 O O . PRO A 1 215 ? 2.918 4.118 -28.803 1.00 52.66 215 PRO A O 1
ATOM 1666 N N . ILE A 1 216 ? 3.819 2.708 -27.296 1.00 56.44 216 ILE A N 1
ATOM 1667 C CA . ILE A 1 216 ? 2.987 3.184 -26.202 1.00 56.44 216 ILE A CA 1
ATOM 1668 C C . ILE A 1 216 ? 3.585 4.529 -25.797 1.00 56.44 216 ILE A C 1
ATOM 1670 O O . ILE A 1 216 ? 4.704 4.601 -25.285 1.00 56.44 216 ILE A O 1
ATOM 1674 N N . ASP A 1 217 ? 2.862 5.600 -26.105 1.00 63.31 217 ASP A N 1
ATOM 1675 C CA . ASP A 1 217 ? 3.245 6.941 -25.697 1.00 63.31 217 ASP A CA 1
ATOM 1676 C C . ASP A 1 217 ? 3.039 7.077 -24.184 1.00 63.31 217 ASP A C 1
ATOM 1678 O O . ASP A 1 217 ? 1.917 7.178 -23.685 1.00 63.31 217 ASP A O 1
ATOM 1682 N N . TYR A 1 218 ? 4.149 7.040 -23.448 1.00 67.62 218 TYR A N 1
ATOM 1683 C CA . TYR A 1 218 ? 4.180 7.238 -22.001 1.00 67.62 218 TYR A CA 1
ATOM 1684 C C . TYR A 1 218 ? 4.432 8.702 -21.616 1.00 67.62 218 TYR A C 1
ATOM 1686 O O . TYR A 1 218 ? 4.638 8.981 -20.437 1.00 67.62 218 TYR A O 1
ATOM 1694 N N . SER A 1 219 ? 4.413 9.650 -22.562 1.00 66.25 219 SER A N 1
ATOM 1695 C CA . SER A 1 219 ? 4.655 11.074 -22.276 1.00 66.25 219 SER A CA 1
ATOM 1696 C C . SER A 1 219 ? 3.665 11.660 -21.264 1.00 66.25 219 SER A C 1
ATOM 1698 O O . SER A 1 219 ? 4.010 12.575 -20.516 1.00 66.25 219 SER A O 1
ATOM 1700 N N . THR A 1 220 ? 2.455 11.099 -21.186 1.00 71.19 220 THR A N 1
ATOM 1701 C CA . THR A 1 220 ? 1.415 11.487 -20.223 1.00 71.19 220 THR A CA 1
ATOM 1702 C C . THR A 1 220 ? 1.266 10.507 -19.059 1.00 71.19 220 THR A C 1
ATOM 1704 O O . THR A 1 220 ? 0.307 10.614 -18.294 1.00 71.19 220 THR A O 1
ATOM 1707 N N . PHE A 1 221 ? 2.148 9.511 -18.932 1.00 80.81 221 PHE A N 1
ATOM 1708 C CA . PHE A 1 221 ? 2.065 8.537 -17.850 1.00 80.81 221 PHE A CA 1
ATOM 1709 C C . PHE A 1 221 ? 2.484 9.180 -16.524 1.00 80.81 221 PHE A C 1
ATOM 1711 O O . PHE A 1 221 ? 3.643 9.533 -16.329 1.00 80.81 221 PHE A O 1
ATOM 1718 N N . ASP A 1 222 ? 1.537 9.301 -15.594 1.00 82.62 222 ASP A N 1
ATOM 1719 C CA . ASP A 1 222 ? 1.780 9.867 -14.264 1.00 82.62 222 ASP A CA 1
ATOM 1720 C C . ASP A 1 222 ? 1.863 8.803 -13.158 1.00 82.62 222 ASP A C 1
ATOM 1722 O O . ASP A 1 222 ? 2.301 9.093 -12.051 1.00 82.62 222 ASP A O 1
ATOM 1726 N N . GLY A 1 223 ? 1.446 7.561 -13.426 1.00 87.25 223 GLY A N 1
ATOM 1727 C CA . GLY A 1 223 ? 1.381 6.488 -12.433 1.00 87.25 223 GLY A CA 1
ATOM 1728 C C . GLY A 1 223 ? 0.351 6.703 -11.311 1.00 87.25 223 GLY A C 1
ATOM 1729 O O . GLY A 1 223 ? 0.320 5.901 -10.370 1.00 87.25 223 GLY A O 1
ATOM 1730 N N . ILE A 1 224 ? -0.502 7.734 -11.386 1.00 92.25 224 ILE A N 1
ATOM 1731 C CA . ILE A 1 224 ? -1.549 8.016 -10.391 1.00 92.25 224 ILE A CA 1
ATOM 1732 C C . ILE A 1 224 ? -2.664 6.978 -10.493 1.00 92.25 224 ILE A C 1
ATOM 1734 O O . ILE A 1 224 ? -3.017 6.331 -9.502 1.00 92.25 224 ILE A O 1
ATOM 1738 N N . ASN A 1 225 ? -3.181 6.767 -11.703 1.00 88.44 225 ASN A N 1
ATOM 1739 C CA . ASN A 1 225 ? -4.252 5.800 -11.972 1.00 88.44 225 ASN A CA 1
ATOM 1740 C C . ASN A 1 225 ? -3.744 4.351 -12.064 1.00 88.44 225 ASN A C 1
ATOM 1742 O O . ASN A 1 225 ? -4.520 3.420 -12.259 1.00 88.44 225 ASN A O 1
ATOM 1746 N N . THR A 1 226 ? -2.435 4.150 -11.916 1.00 87.56 226 THR A N 1
ATOM 1747 C CA . THR A 1 226 ? -1.78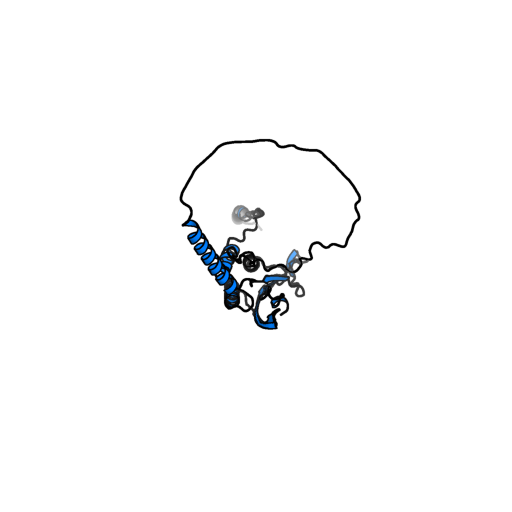8 2.845 -12.043 1.00 87.56 226 THR A CA 1
ATOM 1748 C C . THR A 1 226 ? -0.633 2.772 -11.057 1.00 87.56 226 THR A C 1
ATOM 1750 O O . THR A 1 226 ? 0.493 3.071 -11.402 1.00 87.56 226 THR A O 1
ATOM 1753 N N . ASN A 1 227 ? -0.817 2.470 -9.780 1.00 93.19 227 ASN A N 1
ATOM 1754 C CA . ASN A 1 227 ? -2.038 2.507 -8.986 1.00 93.19 227 ASN A CA 1
ATOM 1755 C C . ASN A 1 227 ? -1.773 3.306 -7.688 1.00 93.19 227 ASN A C 1
ATOM 1757 O O . ASN A 1 227 ? -2.058 2.852 -6.581 1.00 93.19 227 ASN A O 1
ATOM 1761 N N . ALA A 1 228 ? -1.148 4.489 -7.797 1.00 97.25 228 ALA A N 1
ATOM 1762 C CA . ALA A 1 228 ? -0.838 5.309 -6.620 1.00 97.25 228 ALA A CA 1
ATOM 1763 C C . ALA A 1 228 ? -2.109 5.739 -5.868 1.00 97.25 228 ALA A C 1
ATOM 1765 O O . ALA A 1 228 ? -2.120 5.771 -4.639 1.00 97.25 228 ALA A O 1
ATOM 1766 N N . SER A 1 229 ? -3.188 6.020 -6.602 1.00 97.19 229 SER A N 1
ATOM 1767 C CA . SER A 1 229 ? -4.507 6.334 -6.045 1.00 97.19 229 SER A CA 1
ATOM 1768 C C . SER A 1 229 ? -5.098 5.172 -5.242 1.00 97.19 229 SER A C 1
ATOM 1770 O O . SER A 1 229 ? -5.584 5.393 -4.135 1.00 97.19 229 SER A O 1
ATOM 1772 N N . GLY A 1 230 ? -4.999 3.929 -5.726 1.00 97.56 230 GLY A N 1
ATOM 1773 C CA . GLY A 1 230 ? -5.436 2.755 -4.971 1.00 97.56 230 GLY A CA 1
ATOM 1774 C C . GLY A 1 230 ? -4.607 2.532 -3.708 1.00 97.56 230 GLY A C 1
ATOM 1775 O O . GLY A 1 230 ? -5.171 2.314 -2.640 1.00 97.56 230 GLY A O 1
ATOM 1776 N N . VAL A 1 231 ? -3.279 2.669 -3.787 1.00 98.38 231 VAL A N 1
ATOM 1777 C CA . VAL A 1 231 ? -2.398 2.608 -2.603 1.00 98.38 231 VAL A CA 1
ATOM 1778 C C . VAL A 1 231 ? -2.797 3.668 -1.574 1.00 98.38 231 VAL A C 1
ATOM 1780 O O . VAL A 1 231 ? -2.950 3.363 -0.392 1.00 98.38 231 VAL A O 1
ATOM 1783 N N . ALA A 1 232 ? -3.020 4.903 -2.021 1.00 98.25 232 ALA A N 1
ATOM 1784 C CA . ALA A 1 232 ? -3.446 5.997 -1.162 1.00 98.25 232 ALA A CA 1
ATOM 1785 C C . ALA A 1 232 ? -4.822 5.770 -0.527 1.00 98.25 232 ALA A C 1
ATOM 1787 O O . ALA A 1 232 ? -5.016 6.103 0.643 1.00 98.25 232 ALA A O 1
ATOM 1788 N N . ALA A 1 233 ? -5.770 5.190 -1.265 1.00 98.06 233 ALA A N 1
ATOM 1789 C CA . ALA A 1 233 ? -7.085 4.849 -0.737 1.00 98.06 233 ALA A CA 1
ATOM 1790 C C . ALA A 1 233 ? -6.973 3.824 0.402 1.00 98.06 233 ALA A C 1
ATOM 1792 O O . ALA A 1 233 ? -7.589 4.005 1.451 1.00 98.06 233 ALA A O 1
ATOM 1793 N N . VAL A 1 234 ? -6.130 2.798 0.239 1.00 98.31 234 VAL A N 1
ATOM 1794 C CA . VAL A 1 234 ? -5.877 1.796 1.288 1.00 98.31 234 VAL A CA 1
ATOM 1795 C C . VAL A 1 234 ? -5.187 2.422 2.504 1.00 98.31 234 VAL A C 1
ATOM 1797 O O . VAL A 1 234 ? -5.595 2.152 3.631 1.00 98.31 234 VAL A O 1
ATOM 1800 N N . LEU A 1 235 ? -4.193 3.296 2.305 1.00 98.31 235 LEU A N 1
ATOM 1801 C CA . LEU A 1 235 ? -3.539 4.023 3.404 1.00 98.31 235 LEU A CA 1
ATOM 1802 C C . LEU A 1 235 ? -4.510 4.935 4.159 1.00 98.31 235 LEU A C 1
ATOM 1804 O O . LEU A 1 235 ? -4.477 4.987 5.385 1.00 98.31 235 LEU A O 1
ATOM 1808 N N . THR A 1 236 ? -5.389 5.629 3.436 1.00 97.62 236 THR A N 1
ATOM 1809 C CA . THR A 1 236 ? -6.413 6.493 4.038 1.00 97.62 236 THR A CA 1
ATOM 1810 C C . THR A 1 236 ? -7.398 5.658 4.847 1.00 97.62 236 THR A C 1
ATOM 1812 O O . THR A 1 236 ? -7.667 5.984 5.996 1.00 97.62 236 THR A O 1
ATOM 1815 N N . ALA A 1 237 ? -7.867 4.530 4.305 1.00 96.38 237 ALA A N 1
ATOM 1816 C CA . ALA A 1 237 ? -8.722 3.608 5.046 1.00 96.38 237 ALA A CA 1
ATOM 1817 C C . ALA A 1 237 ? -8.037 3.097 6.323 1.00 96.38 237 ALA A C 1
ATOM 1819 O O . ALA A 1 237 ? -8.657 3.090 7.381 1.00 96.38 237 ALA A O 1
ATOM 1820 N N . ALA A 1 238 ? -6.755 2.727 6.251 1.00 96.81 238 ALA A N 1
ATOM 1821 C CA . ALA A 1 238 ? -5.987 2.313 7.422 1.00 96.81 238 ALA A CA 1
ATOM 1822 C C . ALA A 1 238 ? -5.893 3.434 8.476 1.00 96.81 238 ALA A C 1
ATOM 1824 O O . ALA A 1 238 ? -6.121 3.188 9.657 1.00 96.81 238 ALA A O 1
ATOM 1825 N N . ALA A 1 239 ? -5.628 4.675 8.062 1.00 95.94 239 ALA A N 1
ATOM 1826 C CA . ALA A 1 239 ? -5.576 5.820 8.970 1.00 95.94 239 ALA A CA 1
ATOM 1827 C C . ALA A 1 239 ? -6.924 6.084 9.668 1.00 95.94 239 ALA A C 1
ATOM 1829 O O . ALA A 1 239 ? -6.972 6.252 10.885 1.00 95.94 239 ALA A O 1
ATOM 1830 N N . GLU A 1 240 ? -8.025 6.073 8.918 1.00 94.88 240 GLU A N 1
ATOM 1831 C CA . GLU A 1 240 ? -9.362 6.356 9.452 1.00 94.88 240 GLU A CA 1
ATOM 1832 C C . GLU A 1 240 ? -9.880 5.227 10.354 1.00 94.88 240 GLU A C 1
ATOM 1834 O O . GLU A 1 240 ? -10.456 5.483 11.412 1.00 94.88 240 GLU A O 1
ATOM 1839 N N . MET A 1 241 ? -9.604 3.969 9.997 1.00 94.38 241 MET A N 1
ATOM 1840 C CA . MET A 1 241 ? -10.016 2.802 10.787 1.00 94.38 241 MET A CA 1
ATOM 1841 C C . MET A 1 241 ? -9.275 2.679 12.127 1.00 94.38 241 MET A C 1
ATOM 1843 O O . MET A 1 241 ? -9.720 1.940 13.003 1.00 94.38 241 MET A O 1
ATOM 1847 N N . LEU A 1 242 ? -8.167 3.399 12.337 1.00 92.06 242 LEU A N 1
ATOM 1848 C CA . LEU A 1 242 ? -7.581 3.539 13.676 1.00 92.06 242 LEU A CA 1
ATOM 1849 C C . LEU A 1 242 ? -8.461 4.395 14.598 1.00 92.06 242 LEU A C 1
ATOM 1851 O O . LEU A 1 242 ? -8.486 4.149 15.806 1.00 92.06 242 LEU A O 1
ATOM 1855 N N . THR A 1 243 ? -9.180 5.371 14.037 1.00 90.06 243 THR A N 1
ATOM 1856 C CA . THR A 1 243 ? -10.080 6.267 14.777 1.00 90.06 243 THR A CA 1
ATOM 1857 C C . THR A 1 243 ? -11.439 5.614 15.025 1.00 90.06 243 THR A C 1
ATOM 1859 O O . THR A 1 243 ? -11.921 5.630 16.157 1.00 90.06 243 THR A O 1
ATOM 1862 N N . ASP A 1 244 ? -12.033 4.994 14.001 1.00 88.88 244 ASP A N 1
ATOM 1863 C CA . ASP A 1 244 ? -13.255 4.188 14.127 1.00 88.88 244 ASP A CA 1
ATOM 1864 C C . ASP A 1 244 ? -12.974 2.734 13.740 1.00 88.88 244 ASP A C 1
ATOM 1866 O O . ASP A 1 244 ? -13.038 2.336 12.573 1.00 88.88 244 ASP A O 1
ATOM 1870 N N . ARG A 1 245 ? -12.608 1.934 14.749 1.00 91.31 245 ARG A N 1
ATOM 1871 C CA . ARG A 1 245 ? -12.228 0.536 14.535 1.00 91.31 245 ARG A CA 1
ATOM 1872 C C . ARG A 1 245 ? -13.426 -0.286 14.050 1.00 91.31 245 ARG A C 1
ATOM 1874 O O . ARG A 1 245 ? -14.484 -0.253 14.689 1.00 91.31 245 ARG A O 1
ATOM 1881 N N . PRO A 1 246 ? -13.262 -1.082 12.981 1.00 91.31 246 PRO A N 1
ATOM 1882 C CA . PRO A 1 246 ? -14.307 -1.978 12.508 1.00 91.31 246 PRO A CA 1
ATOM 1883 C C . PRO A 1 246 ? -14.534 -3.137 13.488 1.00 91.31 246 PRO A C 1
ATOM 1885 O O . PRO A 1 246 ? -13.721 -3.407 14.374 1.00 91.31 246 PRO A O 1
ATOM 1888 N N . GLY A 1 247 ? -15.657 -3.838 13.324 1.00 90.81 247 GLY A N 1
ATOM 1889 C CA . GLY A 1 247 ? -15.983 -5.001 14.155 1.00 90.81 247 GLY A CA 1
ATOM 1890 C C . GLY A 1 247 ? -15.072 -6.208 13.901 1.00 90.81 247 GLY A C 1
ATOM 1891 O O . GLY A 1 247 ? -14.722 -6.907 14.847 1.00 90.81 247 GLY A O 1
ATOM 1892 N N . TYR A 1 248 ? -14.655 -6.415 12.648 1.00 91.56 248 TYR A N 1
ATOM 1893 C CA . TYR A 1 248 ? -13.762 -7.504 12.235 1.00 91.56 248 TYR A CA 1
ATOM 1894 C C . TYR A 1 248 ? -12.294 -7.081 12.224 1.00 91.56 248 TYR A C 1
ATOM 1896 O O . TYR A 1 248 ? -11.982 -5.907 12.016 1.00 91.56 248 TYR A O 1
ATOM 1904 N N . ASP A 1 249 ? -11.410 -8.070 12.315 1.00 93.25 249 ASP A N 1
ATOM 1905 C CA . ASP A 1 249 ? -9.999 -7.904 11.989 1.00 93.25 249 ASP A CA 1
ATOM 1906 C C . ASP A 1 249 ? -9.818 -7.555 10.508 1.00 93.25 249 ASP A C 1
ATOM 1908 O O . ASP A 1 249 ? -10.424 -8.159 9.613 1.00 93.25 249 ASP A O 1
ATOM 1912 N N . ILE A 1 250 ? -8.944 -6.585 10.244 1.00 95.38 250 ILE A N 1
ATOM 1913 C CA . ILE A 1 250 ? -8.588 -6.154 8.895 1.00 95.38 250 ILE A CA 1
ATOM 1914 C C . ILE A 1 250 ? -7.120 -6.456 8.645 1.00 95.38 250 ILE A C 1
ATOM 1916 O O . ILE A 1 250 ? -6.249 -6.073 9.425 1.00 95.38 250 ILE A O 1
ATOM 1920 N N . ARG A 1 251 ? -6.830 -7.078 7.506 1.00 96.19 251 ARG A N 1
ATOM 1921 C CA . ARG A 1 251 ? -5.483 -7.167 6.958 1.00 96.19 251 ARG A CA 1
ATOM 1922 C C . ARG A 1 251 ? -5.363 -6.232 5.766 1.00 96.19 251 ARG A C 1
ATOM 1924 O O . ARG A 1 251 ? -6.040 -6.415 4.755 1.00 96.19 251 ARG A O 1
ATOM 1931 N N . PHE A 1 252 ? -4.471 -5.259 5.874 1.00 98.12 252 PHE A N 1
ATOM 1932 C CA . PHE A 1 252 ? -4.089 -4.435 4.740 1.00 98.12 252 PHE A CA 1
ATOM 1933 C C . PHE A 1 252 ? -2.934 -5.104 4.009 1.00 98.12 252 PHE A C 1
ATOM 1935 O O . PHE A 1 252 ? -1.947 -5.494 4.639 1.00 98.12 252 PHE A O 1
ATOM 1942 N N . VAL A 1 253 ? -3.059 -5.256 2.691 1.00 98.31 253 VAL A N 1
ATOM 1943 C CA . VAL A 1 253 ? -2.025 -5.877 1.857 1.00 98.31 253 VAL A CA 1
ATOM 1944 C C . VAL A 1 253 ? -1.708 -5.000 0.659 1.00 98.31 253 VAL A C 1
ATOM 1946 O O . VAL A 1 253 ? -2.558 -4.733 -0.187 1.00 98.31 253 VAL A O 1
ATOM 1949 N N . PHE A 1 254 ? -0.452 -4.586 0.559 1.00 98.50 254 PHE A N 1
ATOM 1950 C CA . PHE A 1 254 ? 0.070 -3.909 -0.616 1.00 98.50 254 PHE A CA 1
ATOM 1951 C C . PHE A 1 254 ? 0.842 -4.926 -1.444 1.00 98.50 254 PHE A C 1
ATOM 1953 O O . PHE A 1 254 ? 1.906 -5.401 -1.034 1.00 98.50 254 PHE A O 1
ATOM 1960 N N . PHE A 1 255 ? 0.267 -5.281 -2.589 1.00 98.00 255 PHE A N 1
ATOM 1961 C CA . PHE A 1 255 ? 0.811 -6.286 -3.489 1.00 98.00 255 PHE A CA 1
ATOM 1962 C C . PHE A 1 255 ? 1.866 -5.671 -4.402 1.00 98.00 255 PHE A C 1
ATOM 1964 O O . PHE A 1 255 ? 1.697 -4.576 -4.937 1.00 98.00 255 PHE A O 1
ATOM 1971 N N . ARG A 1 256 ? 2.961 -6.390 -4.598 1.00 92.94 256 ARG A N 1
ATOM 1972 C CA . ARG A 1 256 ? 4.024 -6.001 -5.531 1.00 92.94 256 ARG A CA 1
ATOM 1973 C C . ARG A 1 256 ? 4.019 -6.923 -6.745 1.00 92.94 256 ARG A C 1
ATOM 1975 O O . ARG A 1 256 ? 3.435 -8.002 -6.668 1.00 92.94 256 ARG A O 1
ATOM 1982 N N . ALA A 1 257 ? 4.654 -6.523 -7.845 1.00 93.50 257 ALA A N 1
ATOM 1983 C CA . ALA A 1 257 ? 4.703 -7.324 -9.067 1.00 93.50 257 ALA A CA 1
ATOM 1984 C C . ALA A 1 257 ? 3.316 -7.818 -9.546 1.00 93.50 257 ALA A C 1
ATOM 1986 O O . ALA A 1 257 ? 3.168 -8.952 -9.999 1.00 93.50 257 ALA A O 1
ATOM 1987 N N . GLY A 1 258 ? 2.277 -6.985 -9.410 1.00 87.88 258 GLY A N 1
ATOM 1988 C CA . GLY A 1 258 ? 0.940 -7.289 -9.919 1.00 87.88 258 GLY A CA 1
ATOM 1989 C C . GLY A 1 258 ? 0.905 -7.338 -11.447 1.00 87.88 258 GLY A C 1
ATOM 1990 O O . GLY A 1 258 ? 0.193 -8.159 -12.022 1.00 87.88 258 GLY A O 1
ATOM 1991 N N . SER A 1 259 ? 1.721 -6.502 -12.091 1.00 87.06 259 SER A N 1
ATOM 1992 C CA . SER A 1 259 ? 1.876 -6.447 -13.546 1.00 87.06 259 SER A CA 1
ATOM 1993 C C . SER A 1 259 ? 2.686 -7.607 -14.140 1.00 87.06 259 SER A C 1
ATOM 1995 O O . SER A 1 259 ? 2.534 -7.898 -15.325 1.00 87.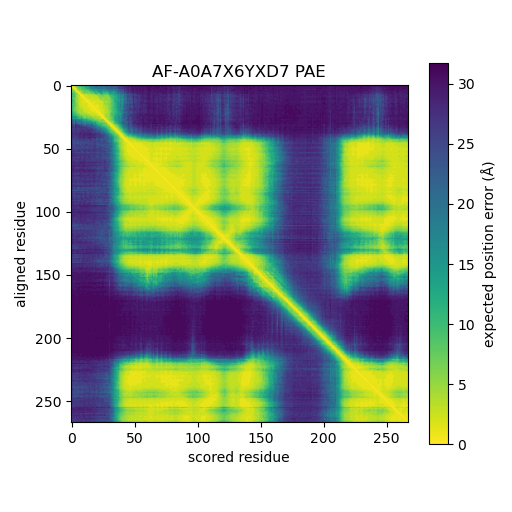06 259 SER A O 1
ATOM 1997 N N . ASP A 1 260 ? 3.442 -8.343 -13.319 1.00 91.12 260 ASP A N 1
ATOM 1998 C CA . ASP A 1 260 ? 4.140 -9.572 -13.714 1.00 91.12 260 ASP A CA 1
ATOM 1999 C C . ASP A 1 260 ? 3.302 -10.803 -13.322 1.00 91.12 260 ASP A C 1
ATOM 2001 O O . ASP A 1 260 ? 3.603 -11.511 -12.362 1.00 91.12 260 ASP A O 1
ATOM 2005 N N . ASP A 1 261 ? 2.207 -11.036 -14.057 1.00 90.94 261 ASP A N 1
ATOM 2006 C CA . ASP A 1 261 ? 1.311 -12.195 -13.877 1.00 90.94 261 ASP A CA 1
ATOM 2007 C C . ASP A 1 261 ? 0.855 -12.381 -12.411 1.00 90.94 261 ASP A C 1
ATOM 2009 O O . ASP A 1 261 ? 0.845 -13.485 -11.857 1.00 90.94 261 ASP A O 1
ATOM 2013 N N . PHE A 1 262 ? 0.484 -11.275 -11.757 1.00 94.00 262 PHE A N 1
ATOM 2014 C CA . PHE A 1 262 ? -0.014 -11.259 -10.379 1.00 94.00 262 PHE A CA 1
ATOM 2015 C C . PHE A 1 262 ? 0.935 -11.928 -9.368 1.00 94.00 262 PHE A C 1
ATOM 2017 O O . PHE A 1 262 ? 0.470 -12.512 -8.384 1.00 94.00 262 PHE A O 1
ATOM 2024 N N . ALA A 1 263 ? 2.253 -11.871 -9.595 1.00 95.25 263 ALA A N 1
ATOM 2025 C CA . ALA A 1 263 ? 3.245 -12.588 -8.795 1.00 95.25 263 ALA A CA 1
ATOM 2026 C C . ALA A 1 263 ? 3.102 -12.327 -7.289 1.00 95.25 263 ALA A C 1
ATOM 2028 O O . ALA A 1 263 ? 3.166 -13.270 -6.502 1.00 95.25 263 ALA A O 1
ATOM 2029 N N . GLY A 1 264 ? 2.822 -11.086 -6.878 1.00 96.00 264 GLY A N 1
ATOM 2030 C CA . GLY A 1 264 ? 2.601 -10.774 -5.464 1.00 96.00 264 GLY A CA 1
ATOM 2031 C C . GLY A 1 264 ? 1.347 -11.383 -4.864 1.00 96.00 264 GLY A C 1
ATOM 2032 O O . GLY A 1 264 ? 1.367 -11.745 -3.696 1.00 96.00 264 GLY A O 1
ATOM 2033 N N . ALA A 1 265 ? 0.271 -11.545 -5.629 1.00 96.06 265 ALA A N 1
ATOM 2034 C CA . ALA A 1 265 ? -0.936 -12.196 -5.123 1.00 96.06 265 ALA A CA 1
ATOM 2035 C C . ALA A 1 265 ? -0.782 -13.726 -5.028 1.00 96.06 265 ALA A C 1
ATOM 2037 O O . ALA A 1 265 ? -1.504 -14.368 -4.269 1.00 96.06 265 ALA A O 1
ATOM 2038 N N . LYS A 1 266 ? 0.140 -14.313 -5.803 1.00 95.62 266 LYS A N 1
ATOM 2039 C CA . LYS A 1 266 ? 0.424 -15.758 -5.819 1.00 95.62 266 LYS A CA 1
ATOM 2040 C C . LYS A 1 266 ? 1.407 -16.210 -4.729 1.00 95.62 266 LYS A C 1
ATOM 2042 O O . LYS A 1 266 ? 1.520 -17.416 -4.511 1.00 95.62 266 LYS A O 1
ATOM 2047 N N . ALA A 1 267 ? 2.136 -15.277 -4.117 1.00 92.50 267 ALA A N 1
ATOM 2048 C CA . ALA A 1 267 ? 3.191 -15.529 -3.132 1.00 92.50 267 ALA A CA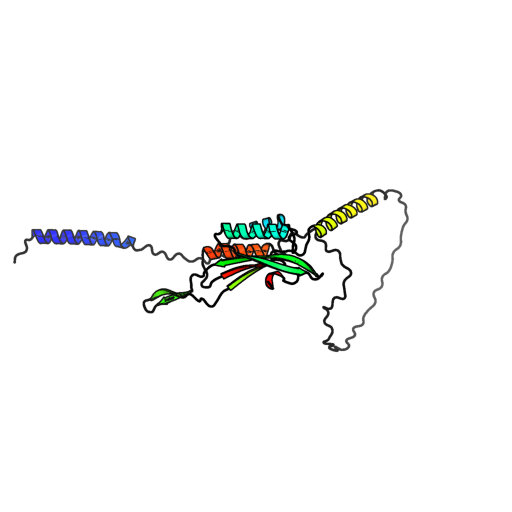 1
ATOM 2049 C C . ALA A 1 267 ? 2.657 -15.749 -1.709 1.00 92.50 267 ALA A C 1
ATOM 2051 O O . ALA A 1 267 ? 3.188 -16.655 -1.027 1.00 92.50 267 ALA A O 1
#

Foldseek 3Di:
DDDPPVVVVVVVVVVVVVVVVVVVCVVVVPPPPPPPPPVDDPDLDCQLVVQLLVLLVQQVALAAQDPSVVVSVVVLVVLCVVLVWDKDKAKDWDAFPVRRIGIDIKIKTKDAFQADWDADPVRDTDGDADAVDEAEQEDEQHFNHHPVLVVVLVVVVVVVVVVVVVVVPPDDDDDDDDDDDDDDDDDDDDDDDDDDDDPPVPDPVPPPDDDPPDSPNCVVRRCSVVPSSSSSVLSSVSSVCVVVPHNYMYMYMHFYNCVRVHVRVVD

Mean predicted aligned error: 17.17 Å

Secondary structure (DSSP, 8-state):
----HHHHHHHHHHHHHHHHHHHHHGGGG----------------SHHHHHHHHHHHH-TT--TT-HHHHHHHHHHHHHHHHTT--EEEEEEEEE-TT--EEEEEEEEEEE----EEEE-TTS-EEEE--TT-EEEEEEE---S--HHHHHHHHHHHHHHHHHHHHTTSS------------------------------TT--TT------------TT--SIIIIIHHHHHHHHHHHHHHHS--SSEEEEEEES-STTTTHHHH-